Protein 3FNC (pdb70)

Foldseek 3Di:
DKDKAWDALVCLVLALVQQLQQCCPQCVPPDDPVLSVVVSCVCSPSVNVNVQSVPFTKMFMGDPRGTFWMWTKADDDPQEIEREDTGGRPVPPPPCVSVCNVVVSCVVCHGDKKYKDQPSRVVVVVVCVVVPWAFDDWDWDCRVNDTTTITMTMDGD/DDKDKAQDALVCLVLALVQQLQQCCPQCVVFDDSVLVVVVSCVCRDSVNVNVLSVPFLKMFMGDPRGTFWMWTKADDPDLAIERADTTGRPVCPPPCRSVCNVVVSCVVPRGDKKYKDFPPRVSVVVVCVVVPWDWDDWDWDQRVNTTTTITMTMDGD

Sequence (315 aa):
DFHIRKATNSSDAEAIQHVATTSWHHTYQDLLIIPSDVQDDFLKKRFYNVEETLHNRISATPFAVLEQADKVIGFANFIELEKGKSELAAFYLLPEVTQRGLGTELLEVGTLFHVPLPFVNVEKGNETAIHFYKAKGFVQVEEFTEDFYGYPLETIRFNNLNHADFHIRKATNSSDAEAIQHVATTSWHHTYQDLIPSDVQDDFLKRFYNVETLHNRISATPFAVLEQADKVIGFANFIELEKGKKSELAAFYLLPEVTQRRGLGTELLEVGTLFHVPLPFVNVEKGNETAIHFYKAKGFVQVEEFTEDFYGYPLETIRFNLNH

Solvent-accessible surface area: 16341 Å² total

B-factor: mean 18.53, std 8.19, range [4.39, 58.53]

Secondary structure (DSSP, 8-state):
-EEEEE--GGGHHHHHHHHHHHHHHHTTTTS-HHHHHHHHHHHSSHHHHHHHHHHS-EEEEEETTEEEEEEEEEEEETTEEEEEEEEE-GGG-SSSHHHHHHHH--TT------EEEETT-HHHHHHHHHTT-EEEEEEEEEETTEEEEEEEEE---/--EEEEE--GGGHHHHHHHHHHHHHHHTTTTS-HHHHHHHHHHHSSHHHHHHHHHHS-EEEEEETTEEEEEEEEEEETTTEEEEEEEEE-GGGTTSSHHHHHHHH--TT-PPP--EEEETT-HHHHHHHHHTT-EEEEEEEEEETTEEEEEEEEE---

Radius of gyration: 20.97 Å; Cα contacts (8 Å, |Δi|>4): 556; chains: 2; bounding box: 58×40×50 Å

Nearest PDB structures (foldseek):
  3fnc-assembly1_B  TM=9.913E-01  e=3.649E-33  Listeria innocua Clip11262
  1tiq-assembly1_A  TM=9.019E-01  e=1.099E-14  Bacillus subtilis
  2fiw-assembly1_A  TM=8.107E-01  e=5.721E-12  Rhodopseudomonas palustris CGA009
  6ao7-assembly1_A-2  TM=6.293E-01  e=3.782E-08  Elizabethkingia anophelis
  3pp9-assembly1_A-2  TM=7.044E-01  e=5.125E-07  Bacillus anthracis str. Ames

CATH classification: 3.40.630.30

Organism: Listeria innocua serovar 6a (strain ATCC BAA-680 / CLIP 11262) (NCBI:txid272626)

Structure (mmCIF, N/CA/C/O backbone):
data_3FNC
#
_entry.id   3FNC
#
_cell.length_a   39.974
_cell.length_b   61.030
_cell.length_c   75.132
_cell.angle_alpha   90.000
_cell.angle_beta   92.080
_cell.angle_gamma   90.000
#
_symmetry.space_group_name_H-M   'P 1 21 1'
#
loop_
_entity.id
_entity.type
_entity.pdbx_description
1 polymer 'Putative acetyltransferase'
2 non-polymer 'MALONATE ION'
3 non-polymer 1,2-ETHANEDIOL
4 water water
#
loop_
_atom_site.group_PDB
_atom_site.id
_atom_site.type_symbol
_atom_site.label_atom_id
_atom_site.label_alt_id
_atom_site.label_comp_id
_atom_site.label_asym_id
_atom_site.label_entity_id
_atom_site.label_seq_id
_atom_site.pdbx_PDB_ins_code
_atom_site.Cartn_x
_atom_site.Cartn_y
_atom_site.Cartn_z
_atom_site.occupancy
_atom_site.B_iso_or_equiv
_atom_site.auth_seq_id
_atom_site.auth_comp_id
_atom_site.auth_asym_id
_atom_site.auth_atom_id
_atom_site.pdbx_PDB_model_num
ATOM 9 N N . ASP A 1 5 ? -17.549 15.804 36.048 1.00 28.93 2 ASP A N 1
ATOM 10 C CA . ASP A 1 5 ? -17.786 16.953 36.932 1.00 27.31 2 ASP A CA 1
ATOM 11 C C . ASP A 1 5 ? -16.743 17.086 38.044 1.00 25.75 2 ASP A C 1
ATOM 12 O O . ASP A 1 5 ? -16.194 16.105 38.543 1.00 25.76 2 ASP A O 1
ATOM 17 N N . PHE A 1 6 ? -16.471 18.315 38.430 1.00 23.64 3 PHE A N 1
ATOM 18 C CA . PHE A 1 6 ? -15.500 18.530 39.481 1.00 21.73 3 PHE A CA 1
ATOM 19 C C . PHE A 1 6 ? -16.146 19.482 40.459 1.00 20.88 3 PHE A C 1
ATOM 20 O O . PHE A 1 6 ? -17.111 20.185 40.120 1.00 20.17 3 PHE A O 1
ATOM 28 N N . HIS A 1 7 ? -15.609 19.503 41.674 1.00 18.92 4 HIS A N 1
ATOM 29 C CA . HIS A 1 7 ? -16.097 20.388 42.696 1.00 18.67 4 HIS A CA 1
ATOM 30 C C . HIS A 1 7 ? -14.907 20.964 43.399 1.00 17.60 4 HIS A C 1
ATOM 31 O O . HIS A 1 7 ? -13.870 20.314 43.518 1.00 16.48 4 HIS A O 1
ATOM 38 N N . ILE A 1 8 ? -15.036 22.226 43.778 1.00 17.92 5 ILE A N 1
ATOM 39 C CA . ILE A 1 8 ? -14.057 22.877 44.628 1.00 17.26 5 ILE A CA 1
ATOM 40 C C . ILE A 1 8 ? -14.793 23.169 45.915 1.00 17.56 5 ILE A C 1
ATOM 41 O O . ILE A 1 8 ? -15.981 23.540 45.891 1.00 17.60 5 ILE A O 1
ATOM 46 N N . ARG A 1 9 ? -14.127 22.937 47.041 1.00 15.72 6 ARG A N 1
ATOM 47 C CA . ARG A 1 9 ? -14.767 23.157 48.314 1.00 14.91 6 ARG A CA 1
ATOM 48 C C . ARG A 1 9 ? -13.737 23.500 49.348 1.00 13.79 6 ARG A C 1
ATOM 49 O O . ARG A 1 9 ? -12.540 23.233 49.176 1.00 13.06 6 ARG A O 1
ATOM 57 N N . LYS A 1 10 ? -14.213 24.077 50.438 1.00 12.97 7 LYS A N 1
ATOM 58 C CA . LYS A 1 10 ? -13.361 24.297 51.581 1.00 13.12 7 LYS A CA 1
ATOM 59 C C . LYS A 1 10 ? -12.852 22.948 52.088 1.00 13.48 7 LYS A C 1
ATOM 60 O O . LYS A 1 10 ? -13.597 21.935 52.119 1.00 13.83 7 LYS A O 1
ATOM 66 N N . ALA A 1 11 ? -11.585 22.932 52.481 1.00 13.03 8 ALA A N 1
ATOM 67 C CA . ALA A 1 11 ? -10.995 21.741 53.064 1.00 13.57 8 ALA A CA 1
ATOM 68 C C . ALA A 1 11 ? -11.448 21.545 54.514 1.00 14.84 8 ALA A C 1
ATOM 69 O O . ALA A 1 11 ? -11.890 22.496 55.166 1.00 15.27 8 ALA A O 1
ATOM 71 N N . THR A 1 12 ? -11.359 20.310 54.998 1.00 15.62 9 THR A N 1
ATOM 72 C CA . THR A 1 12 ? -11.499 20.025 56.448 1.00 17.13 9 THR A CA 1
ATOM 73 C C . THR A 1 12 ? -10.276 19.269 56.917 1.00 17.07 9 THR A C 1
ATOM 74 O O . THR A 1 12 ? -9.486 18.808 56.096 1.00 16.21 9 THR A O 1
ATOM 78 N N . ASN A 1 13 ? -10.118 19.118 58.232 1.00 16.57 10 ASN A N 1
ATOM 79 C CA . ASN A 1 13 ? -8.982 18.334 58.740 1.00 17.45 10 ASN A CA 1
ATOM 80 C C . ASN A 1 13 ? -8.850 16.921 58.135 1.00 16.17 10 ASN A C 1
ATOM 81 O O . ASN A 1 13 ? -7.740 16.430 57.960 1.00 16.40 10 ASN A O 1
ATOM 86 N N A SER A 1 14 ? -9.988 16.299 57.834 0.50 15.82 11 SER A N 1
ATOM 87 N N B SER A 1 14 ? -9.971 16.268 57.824 0.50 15.72 11 SER A N 1
ATOM 88 C CA A SER A 1 14 ? -10.044 14.963 57.252 0.50 15.39 11 SER A CA 1
ATOM 89 C CA B SER A 1 14 ? -9.928 14.903 57.287 0.50 15.15 11 SER A CA 1
ATOM 90 C C A SER A 1 14 ? -9.300 14.848 55.919 0.50 14.67 11 SER A C 1
ATOM 91 C C B SER A 1 14 ? -9.440 14.820 55.830 0.50 14.60 11 SER A C 1
ATOM 92 O O A SER A 1 14 ? -8.828 13.769 55.556 0.50 14.42 11 SER A O 1
ATOM 93 O O B SER A 1 14 ? -9.301 13.727 55.280 0.50 14.62 11 SER A O 1
ATOM 98 N N . ASP A 1 15 ? -9.171 15.976 55.220 1.00 13.73 12 ASP A N 1
ATOM 99 C CA . ASP A 1 15 ? -8.500 16.017 53.922 1.00 13.08 12 ASP A CA 1
ATOM 100 C C . ASP A 1 15 ? -6.966 15.921 54.047 1.00 12.80 12 ASP A C 1
ATOM 101 O O . ASP A 1 15 ? -6.265 15.907 53.025 1.00 11.99 12 ASP A O 1
ATOM 106 N N . ALA A 1 16 ? -6.438 15.861 55.270 1.00 11.86 13 ALA A N 1
ATOM 107 C CA . ALA A 1 16 ? -4.966 15.911 55.442 1.00 12.78 13 ALA A CA 1
ATOM 108 C C . ALA A 1 16 ? -4.232 14.829 54.639 1.00 13.04 13 ALA A C 1
ATOM 109 O O . ALA A 1 16 ? -3.266 15.128 53.929 1.00 12.44 13 ALA A O 1
ATOM 111 N N . GLU A 1 17 ? -4.690 13.575 54.730 1.00 12.63 14 GLU A N 1
ATOM 112 C CA . GLU A 1 17 ? -4.023 12.500 53.972 1.00 13.83 14 GLU A CA 1
ATOM 113 C C . GLU A 1 17 ? -4.031 12.720 52.460 1.00 13.33 14 GLU A C 1
ATOM 114 O O . GLU A 1 17 ? -3.017 12.461 51.793 1.00 13.78 14 GLU A O 1
ATOM 120 N N . ALA A 1 18 ? -5.167 13.183 51.930 1.00 12.89 15 ALA A N 1
ATOM 121 C CA . ALA A 1 18 ? -5.290 13.433 50.501 1.00 12.98 15 ALA A CA 1
ATOM 122 C C . ALA A 1 18 ? -4.370 14.579 50.063 1.00 12.14 15 ALA A C 1
ATOM 123 O O . ALA A 1 18 ? -3.705 14.510 49.016 1.00 11.54 15 ALA A O 1
ATOM 125 N N . ILE A 1 19 ? -4.324 15.623 50.885 1.00 11.41 16 ILE A N 1
ATOM 126 C CA . ILE A 1 19 ? -3.448 16.761 50.606 1.00 11.38 16 ILE A CA 1
ATOM 127 C C . ILE A 1 19 ? -1.974 16.353 50.636 1.00 11.33 16 ILE A C 1
ATOM 128 O O . ILE A 1 19 ? -1.186 16.735 49.749 1.00 11.46 16 ILE A O 1
ATOM 133 N N . GLN A 1 20 ? -1.604 15.564 51.647 1.00 10.94 17 GLN A N 1
ATOM 134 C CA . GLN A 1 20 ? -0.254 14.999 51.714 1.00 12.11 17 GLN A CA 1
ATOM 135 C C . GLN A 1 20 ? 0.102 14.253 50.415 1.00 12.21 17 GLN A C 1
ATOM 136 O O . GLN A 1 20 ? 1.202 14.406 49.865 1.00 12.90 17 GLN A O 1
ATOM 142 N N . HIS A 1 21 ? -0.824 13.431 49.936 1.00 11.49 18 HIS A N 1
ATOM 143 C CA . HIS A 1 21 ? -0.582 12.647 48.734 1.00 11.26 18 HIS A CA 1
ATOM 144 C C . HIS A 1 21 ? -0.408 13.531 47.495 1.00 11.27 18 HIS A C 1
ATOM 145 O O . HIS A 1 21 ? 0.488 13.291 46.668 1.00 11.46 18 HIS A O 1
ATOM 152 N N . VAL A 1 22 ? -1.251 14.546 47.360 1.00 11.15 19 VAL A N 1
ATOM 153 C CA . VAL A 1 22 ? -1.156 15.452 46.202 1.00 11.50 19 VAL A CA 1
ATOM 154 C C . VAL A 1 22 ? 0.206 16.174 46.236 1.00 11.77 19 VAL A C 1
ATOM 155 O O . VAL A 1 22 ? 0.927 16.215 45.239 1.00 11.54 19 VAL A O 1
ATOM 159 N N . ALA A 1 23 ? 0.554 16.731 47.385 1.00 10.88 20 ALA A N 1
ATOM 160 C CA . ALA A 1 23 ? 1.834 17.433 47.519 1.00 11.24 20 ALA A CA 1
ATOM 161 C C . ALA A 1 23 ? 3.008 16.495 47.245 1.00 10.94 20 ALA A C 1
ATOM 162 O O . ALA A 1 23 ? 3.941 16.883 46.532 1.00 11.20 20 ALA A O 1
ATOM 164 N N . THR A 1 24 ? 2.944 15.265 47.762 1.00 10.56 21 THR A N 1
ATOM 165 C CA . THR A 1 24 ? 4.066 14.342 47.624 1.00 11.41 21 THR A CA 1
ATOM 166 C C . THR A 1 24 ? 4.254 13.952 46.140 1.00 11.69 21 THR A C 1
ATOM 167 O O . THR A 1 24 ? 5.368 13.960 45.608 1.00 11.10 21 THR A O 1
ATOM 171 N N . THR A 1 25 ? 3.152 13.602 45.493 1.00 10.96 22 THR A N 1
ATOM 172 C CA . THR A 1 25 ? 3.181 13.223 44.076 1.00 11.98 22 THR A CA 1
ATOM 173 C C . THR A 1 25 ? 3.690 14.387 43.229 1.00 11.86 22 THR A C 1
ATOM 174 O O . THR A 1 25 ? 4.570 14.198 42.367 1.00 11.36 22 THR A O 1
ATOM 178 N N . SER A 1 26 ? 3.145 15.574 43.481 1.00 11.57 23 SER A N 1
ATOM 179 C CA . SER A 1 26 ? 3.576 16.761 42.720 1.00 13.22 23 SER A CA 1
ATOM 180 C C . SER A 1 26 ? 5.064 17.071 42.945 1.00 13.54 23 SER A C 1
ATOM 181 O O . SER A 1 26 ? 5.805 17.243 41.978 1.00 13.51 23 SER A O 1
ATOM 184 N N . TRP A 1 27 ? 5.504 17.126 44.204 1.00 13.50 24 TRP A N 1
ATOM 185 C CA . TRP A 1 27 ? 6.932 17.343 44.493 1.00 13.65 24 TRP A CA 1
ATOM 186 C C . TRP A 1 27 ? 7.860 16.371 43.762 1.00 14.52 24 TRP A C 1
ATOM 187 O O . TRP A 1 27 ? 8.809 16.785 43.080 1.00 14.98 24 TRP A O 1
ATOM 198 N N . HIS A 1 28 ? 7.566 15.074 43.868 1.00 14.40 25 HIS A N 1
ATOM 199 C CA . HIS A 1 28 ? 8.450 14.065 43.294 1.00 14.98 25 HIS A CA 1
ATOM 200 C C . HIS A 1 28 ? 8.543 14.225 41.785 1.00 15.10 25 HIS A C 1
ATOM 201 O O . HIS A 1 28 ? 9.604 13.985 41.207 1.00 16.52 25 HIS A O 1
ATOM 208 N N . HIS A 1 29 ? 7.452 14.656 41.160 1.00 14.75 26 HIS A N 1
ATOM 209 C CA . HIS A 1 29 ? 7.428 14.856 39.716 1.00 15.23 26 HIS A CA 1
ATOM 210 C C . HIS A 1 29 ? 8.141 16.146 39.296 1.00 15.96 26 HIS A C 1
ATOM 211 O O . HIS A 1 29 ? 9.061 16.110 38.462 1.00 15.35 26 HIS A O 1
ATOM 218 N N . THR A 1 30 ? 7.726 17.270 39.870 1.00 16.97 27 THR A N 1
ATOM 219 C CA . THR A 1 30 ? 8.246 18.576 39.422 1.00 18.22 27 THR A CA 1
ATOM 220 C C . THR A 1 30 ? 9.699 18.844 39.823 1.00 18.46 27 THR A C 1
ATOM 221 O O . THR A 1 30 ? 10.446 19.455 39.051 1.00 18.60 27 THR A O 1
ATOM 225 N N . TYR A 1 31 ? 10.101 18.404 41.010 1.00 18.25 28 TYR A N 1
ATOM 226 C CA . TYR A 1 31 ? 11.458 18.703 41.531 1.00 18.93 28 TYR A CA 1
ATOM 227 C C . TYR A 1 31 ? 12.517 17.655 41.180 1.00 20.02 28 TYR A C 1
ATOM 228 O O . TYR A 1 31 ? 13.666 17.725 41.654 1.00 19.80 28 TYR A O 1
ATOM 237 N N . GLN A 1 32 ? 12.152 16.693 40.339 1.00 20.31 29 GLN A N 1
ATOM 238 C CA . GLN A 1 32 ? 13.022 15.545 40.065 1.00 21.59 29 GLN A CA 1
ATOM 239 C C . GLN A 1 32 ? 14.438 15.917 39.585 1.00 22.73 29 GLN A C 1
ATOM 240 O O . GLN A 1 32 ? 15.398 15.178 39.842 1.00 23.23 29 GLN A O 1
ATOM 246 N N . ASP A 1 33 ? 14.582 17.059 38.919 1.00 23.42 30 ASP A N 1
ATOM 247 C CA . ASP A 1 33 ? 15.914 17.461 38.441 1.00 24.38 30 ASP A CA 1
ATOM 248 C C . ASP A 1 33 ? 16.461 18.680 39.174 1.00 24.24 30 ASP A C 1
ATOM 249 O O . ASP A 1 33 ? 17.628 19.086 38.988 1.00 24.74 30 ASP A O 1
ATOM 254 N N A LEU A 1 34 ? 15.641 19.198 40.079 0.50 23.84 31 LEU A N 1
ATOM 255 N N B LEU A 1 34 ? 15.620 19.282 40.002 0.50 23.73 31 LEU A N 1
ATOM 256 C CA A LEU A 1 34 ? 15.893 20.457 40.744 0.50 23.88 31 LEU A CA 1
ATOM 257 C CA B LEU A 1 34 ? 15.978 20.524 40.653 0.50 23.67 31 LEU A CA 1
ATOM 258 C C A LEU A 1 34 ? 16.389 20.287 42.184 0.50 23.67 31 LEU A C 1
ATOM 259 C C B LEU A 1 34 ? 16.630 20.285 42.015 0.50 23.47 31 LEU A C 1
ATOM 260 O O A LEU A 1 34 ? 17.144 21.120 42.689 0.50 23.84 31 LEU A O 1
ATOM 261 O O B LEU A 1 34 ? 17.529 21.018 42.418 0.50 23.86 31 LEU A O 1
ATOM 270 N N A ILE A 1 35 ? 15.959 19.213 42.841 0.50 23.10 32 ILE A N 1
ATOM 271 N N B ILE A 1 35 ? 16.182 19.252 42.719 0.50 23.16 32 ILE A N 1
ATOM 272 C CA A ILE A 1 35 ? 16.252 18.998 44.255 0.50 22.47 32 ILE A CA 1
ATOM 273 C CA B ILE A 1 35 ? 16.572 19.060 44.109 0.50 22.50 32 ILE A CA 1
ATOM 274 C C A ILE A 1 35 ? 16.451 17.498 44.510 0.50 21.98 32 ILE A C 1
ATOM 275 C C B ILE A 1 35 ? 16.507 17.591 44.501 0.50 22.07 32 ILE A C 1
ATOM 276 O O A ILE A 1 35 ? 15.647 16.694 44.031 0.50 21.71 32 ILE A O 1
ATOM 277 O O B ILE A 1 35 ? 15.557 16.899 44.130 0.50 21.91 32 ILE A O 1
ATOM 286 N N . PRO A 1 36 ? 17.529 17.103 45.231 1.00 21.51 33 PRO A N 1
ATOM 287 C CA . PRO A 1 36 ? 17.650 15.677 45.570 1.00 21.05 33 PRO A CA 1
ATOM 288 C C . PRO A 1 36 ? 16.403 15.105 46.259 1.00 20.43 33 PRO A C 1
ATOM 289 O O . PRO A 1 36 ? 15.731 15.817 47.018 1.00 18.31 33 PRO A O 1
ATOM 293 N N . SER A 1 37 ? 16.098 13.843 45.971 1.00 19.85 34 SER A N 1
ATOM 294 C CA . SER A 1 37 ? 14.930 13.153 46.539 1.00 20.75 34 SER A CA 1
ATOM 295 C C . SER A 1 37 ? 14.898 13.185 48.053 1.00 19.78 34 SER A C 1
ATOM 296 O O . SER A 1 37 ? 13.848 13.315 48.649 1.00 19.11 34 SER A O 1
ATOM 299 N N . ASP A 1 38 ? 16.056 13.004 48.679 1.00 19.29 35 ASP A N 1
ATOM 300 C CA . ASP A 1 38 ? 16.096 12.952 50.130 1.00 19.53 35 ASP A CA 1
ATOM 301 C C . ASP A 1 38 ? 15.707 14.292 50.757 1.00 18.35 35 ASP A C 1
ATOM 302 O O . ASP A 1 38 ? 15.061 14.331 51.809 1.00 18.14 35 ASP A O 1
ATOM 307 N N . VAL A 1 39 ? 16.072 15.378 50.092 1.00 17.57 36 VAL A N 1
ATOM 308 C CA . VAL A 1 39 ? 15.668 16.723 50.522 1.00 16.89 36 VAL A CA 1
ATOM 309 C C . VAL A 1 39 ? 14.161 16.926 50.337 1.00 16.33 36 VAL A C 1
ATOM 310 O O . VAL A 1 39 ? 13.483 17.469 51.222 1.00 15.40 36 VAL A O 1
ATOM 314 N N . GLN A 1 40 ? 13.632 16.497 49.185 1.00 15.62 37 GLN A N 1
ATOM 315 C CA . GLN A 1 40 ? 12.190 16.608 48.955 1.00 15.57 37 GLN A CA 1
ATOM 316 C C . GLN A 1 40 ? 11.449 15.883 50.068 1.00 15.34 37 GLN A C 1
ATOM 317 O O . GLN A 1 40 ? 10.476 16.384 50.622 1.00 15.14 37 GLN A O 1
ATOM 323 N N . ASP A 1 41 ? 11.921 14.690 50.395 1.00 15.61 38 ASP A N 1
ATOM 324 C CA . ASP A 1 41 ? 11.211 13.854 51.339 1.00 16.73 38 ASP A CA 1
ATOM 325 C C . ASP A 1 41 ? 11.314 14.383 52.749 1.00 17.17 38 ASP A C 1
ATOM 326 O O . ASP A 1 41 ? 10.375 14.278 53.535 1.00 16.56 38 ASP A O 1
ATOM 331 N N . ASP A 1 42 ? 12.454 14.992 53.059 1.00 16.62 39 ASP A N 1
ATOM 332 C CA . ASP A 1 42 ? 12.596 15.643 54.338 1.00 17.70 39 ASP A CA 1
ATOM 333 C C . ASP A 1 42 ? 11.558 16.754 54.517 1.00 17.02 39 ASP A C 1
ATOM 334 O O . ASP A 1 42 ? 10.883 16.819 55.546 1.00 16.73 39 ASP A O 1
ATOM 339 N N . PHE A 1 43 ? 11.461 17.629 53.518 1.00 16.71 40 PHE A N 1
ATOM 340 C CA . PHE A 1 43 ? 10.495 18.721 53.528 1.00 17.25 40 PHE A CA 1
ATOM 341 C C . PHE A 1 43 ? 9.070 18.182 53.617 1.00 16.44 40 PHE A C 1
ATOM 342 O O . PHE A 1 43 ? 8.247 18.686 54.399 1.00 16.43 40 PHE A O 1
ATOM 350 N N . LEU A 1 44 ? 8.769 17.176 52.795 1.00 15.36 41 LEU A N 1
ATOM 351 C CA . LEU A 1 44 ? 7.399 16.636 52.802 1.00 14.60 41 LEU A CA 1
ATOM 352 C C . LEU A 1 44 ? 7.022 16.035 54.165 1.00 14.43 41 LEU A C 1
ATOM 353 O O . LEU A 1 44 ? 5.898 16.189 54.639 1.00 14.51 41 LEU A O 1
ATOM 358 N N A LYS A 1 45 ? 7.976 15.365 54.791 0.50 14.43 42 LYS A N 1
ATOM 359 N N B LYS A 1 45 ? 7.961 15.341 54.794 0.50 14.12 42 LYS A N 1
ATOM 360 C CA A LYS A 1 45 ? 7.748 14.762 56.100 0.50 15.05 42 LYS A CA 1
ATOM 361 C CA B LYS A 1 45 ? 7.700 14.788 56.122 0.50 14.39 42 LYS A CA 1
ATOM 362 C C A LYS A 1 45 ? 7.616 15.827 57.195 0.50 15.26 42 LYS A C 1
ATOM 363 C C B LYS A 1 45 ? 7.474 15.923 57.112 0.50 14.91 42 LYS A C 1
ATOM 364 O O A LYS A 1 45 ? 6.883 15.631 58.171 0.50 14.78 42 LYS A O 1
ATOM 365 O O B LYS A 1 45 ? 6.559 15.871 57.936 0.50 14.53 42 LYS A O 1
ATOM 376 N N . ARG A 1 46 ? 8.313 16.952 57.009 1.00 15.33 43 ARG A N 1
ATOM 377 C CA . ARG A 1 46 ? 8.309 18.056 57.953 1.00 16.58 43 ARG A CA 1
ATOM 378 C C . ARG A 1 46 ? 7.022 18.879 57.841 1.00 16.87 43 ARG A C 1
ATOM 379 O O . ARG A 1 46 ? 6.425 19.236 58.861 1.00 18.28 43 ARG A O 1
ATOM 387 N N . PHE A 1 47 ? 6.601 19.184 56.614 1.00 16.21 44 PHE A N 1
ATOM 388 C CA . PHE A 1 47 ? 5.520 20.147 56.427 1.00 16.41 44 PHE A CA 1
ATOM 389 C C . PHE A 1 47 ? 4.172 19.538 56.002 1.00 15.97 44 PHE A C 1
ATOM 390 O O . PHE A 1 47 ? 3.122 20.155 56.196 1.00 15.17 44 PHE A O 1
ATOM 398 N N . TYR A 1 48 ? 4.220 18.332 55.431 1.00 14.51 45 TYR A N 1
ATOM 399 C CA . TYR A 1 48 ? 3.023 17.667 54.905 1.00 13.44 45 TYR A CA 1
ATOM 400 C C . TYR A 1 48 ? 2.675 16.360 55.629 1.00 13.96 45 TYR A C 1
ATOM 401 O O . TYR A 1 48 ? 1.839 15.590 55.151 1.00 13.32 45 TYR A O 1
ATOM 410 N N . ASN A 1 49 ? 3.281 16.132 56.794 1.00 13.20 46 ASN A N 1
ATOM 411 C CA . ASN A 1 49 ? 2.784 15.076 57.666 1.00 13.75 46 ASN A CA 1
ATOM 412 C C . ASN A 1 49 ? 1.373 15.473 58.163 1.00 13.76 46 ASN A C 1
ATOM 413 O O . ASN A 1 49 ? 0.986 16.666 58.172 1.00 13.17 46 ASN A O 1
ATOM 418 N N . VAL A 1 50 ? 0.593 14.459 58.516 1.00 14.01 47 VAL A N 1
ATOM 419 C CA . VAL A 1 50 ? -0.811 14.661 58.842 1.00 14.36 47 VAL A CA 1
ATOM 420 C C . VAL A 1 50 ? -1.035 15.612 60.036 1.00 14.44 47 VAL A C 1
ATOM 421 O O . VAL A 1 50 ? -1.943 16.472 59.990 1.00 13.62 47 VAL A O 1
ATOM 425 N N A GLU A 1 51 ? -0.222 15.458 61.083 0.50 14.17 48 GLU A N 1
ATOM 426 N N B GLU A 1 51 ? -0.215 15.471 61.073 0.50 14.47 48 GLU A N 1
ATOM 427 C CA A GLU A 1 51 ? -0.310 16.303 62.285 0.50 15.03 48 GLU A CA 1
ATOM 428 C CA B GLU A 1 51 ? -0.348 16.302 62.267 0.50 15.61 48 GLU A CA 1
ATOM 429 C C A GLU A 1 51 ? -0.122 17.786 61.953 0.50 14.86 48 GLU A C 1
ATOM 430 C C B GLU A 1 51 ? -0.127 17.788 61.950 0.50 15.19 48 GLU A C 1
ATOM 431 O O A GLU A 1 51 ? -0.932 18.637 62.348 0.50 14.63 48 GLU A O 1
ATOM 432 O O B GLU A 1 51 ? -0.926 18.647 62.353 0.50 14.93 48 GLU A O 1
ATOM 443 N N . THR A 1 52 ? 0.948 18.081 61.224 1.00 14.43 49 THR A N 1
ATOM 444 C CA . THR A 1 52 ? 1.250 19.454 60.799 1.00 14.39 49 THR A CA 1
ATOM 445 C C . THR A 1 52 ? 0.151 19.961 59.865 1.00 13.43 49 THR A C 1
ATOM 446 O O . THR A 1 52 ? -0.281 21.125 59.961 1.00 12.75 49 THR A O 1
ATOM 450 N N . LEU A 1 53 ? -0.360 19.087 58.988 1.00 12.06 50 LEU A N 1
ATOM 451 C CA . LEU A 1 53 ? -1.434 19.511 58.124 1.00 12.30 50 LEU A CA 1
ATOM 452 C C . LEU A 1 53 ? -2.702 19.873 58.887 1.00 12.15 50 LEU A C 1
ATOM 453 O O . LEU A 1 53 ? -3.374 20.845 58.524 1.00 11.71 50 LEU A O 1
ATOM 458 N N . HIS A 1 54 ? -3.037 19.117 59.935 1.00 12.17 51 HIS A N 1
ATOM 459 C CA . HIS A 1 54 ? -4.172 19.505 60.761 1.00 13.21 51 HIS A CA 1
ATOM 460 C C . HIS A 1 54 ? -3.999 20.927 61.308 1.00 13.12 51 HIS A C 1
ATOM 461 O O . HIS A 1 54 ? -4.933 21.731 61.284 1.00 13.16 51 HIS A O 1
ATOM 468 N N . ASN A 1 55 ? -2.796 21.236 61.782 1.00 13.00 52 ASN A N 1
ATOM 469 C CA . ASN A 1 55 ? -2.529 22.584 62.291 1.00 13.60 52 ASN A CA 1
ATOM 470 C C . ASN A 1 55 ? -2.655 23.653 61.185 1.00 13.46 52 ASN A C 1
ATOM 471 O O . ASN A 1 55 ? -3.274 24.722 61.385 1.00 13.88 52 ASN A O 1
ATOM 476 N N . ARG A 1 56 ? -2.086 23.356 60.020 1.00 12.35 53 ARG A N 1
ATOM 477 C CA . ARG A 1 56 ? -2.133 24.301 58.907 1.00 12.42 53 ARG A CA 1
ATOM 478 C C . ARG A 1 56 ? -3.575 24.553 58.425 1.00 12.16 53 ARG A C 1
ATOM 479 O O . ARG A 1 56 ? -3.973 25.685 58.209 1.00 11.98 53 ARG A O 1
ATOM 487 N N . ILE A 1 57 ? -4.345 23.484 58.251 1.00 11.49 54 ILE A N 1
ATOM 488 C CA . ILE A 1 57 ? -5.716 23.584 57.735 1.00 11.48 54 ILE A CA 1
ATOM 489 C C . ILE A 1 57 ? -6.591 24.337 58.732 1.00 12.29 54 ILE A C 1
ATOM 490 O O . ILE A 1 57 ? -7.491 25.082 58.343 1.00 12.74 54 ILE A O 1
ATOM 495 N N . SER A 1 58 ? -6.346 24.119 60.020 1.00 11.73 55 SER A N 1
ATOM 496 C CA . SER A 1 58 ? -7.053 24.851 61.081 1.00 12.91 55 SER A CA 1
ATOM 497 C C . SER A 1 58 ? -6.706 26.329 61.166 1.00 12.37 55 SER A C 1
ATOM 498 O O . SER A 1 58 ? -7.576 27.150 61.534 1.00 13.15 55 SER A O 1
ATOM 501 N N . ALA A 1 59 ? -5.467 26.671 60.784 1.00 12.21 56 ALA A N 1
ATOM 502 C CA . ALA A 1 59 ? -4.919 28.034 60.958 1.00 12.24 56 ALA A CA 1
ATOM 503 C C . ALA A 1 59 ? -5.265 28.974 59.810 1.00 11.36 56 ALA A C 1
ATOM 504 O O . ALA A 1 59 ? -5.409 30.161 60.028 1.00 11.48 56 ALA A O 1
ATOM 506 N N . THR A 1 60 ? -5.359 28.442 58.588 1.00 11.87 57 THR A N 1
ATOM 507 C CA . THR A 1 60 ? -5.508 29.272 57.376 1.00 12.27 57 THR A CA 1
ATOM 508 C C . THR A 1 60 ? -6.357 28.525 56.335 1.00 12.22 57 THR A C 1
ATOM 509 O O . THR A 1 60 ? -6.481 27.284 56.397 1.00 11.67 57 THR A O 1
ATOM 513 N N . PRO A 1 61 ? -6.946 29.279 55.382 1.00 12.84 58 PRO A N 1
ATOM 514 C CA . PRO A 1 61 ? -7.869 28.712 54.381 1.00 13.16 58 PRO A CA 1
ATOM 515 C C . PRO A 1 61 ? -7.191 27.746 53.397 1.00 11.25 58 PRO A C 1
ATOM 516 O O . PRO A 1 61 ? -6.205 28.112 52.745 1.00 11.17 58 PRO A O 1
ATOM 520 N N . PHE A 1 62 ? -7.727 26.524 53.306 1.00 10.87 59 PHE A N 1
ATOM 521 C CA . PHE A 1 62 ? -7.370 25.600 52.229 1.00 10.44 59 PHE A CA 1
ATOM 522 C C . PHE A 1 62 ? -8.627 25.305 51.454 1.00 10.27 59 PHE A C 1
ATOM 523 O O . PHE A 1 62 ? -9.699 25.126 52.047 1.00 10.01 59 PHE A O 1
ATOM 531 N N . ALA A 1 63 ? -8.494 25.267 50.127 1.00 10.04 60 ALA A N 1
ATOM 532 C CA . ALA A 1 63 ? -9.532 24.725 49.259 1.00 11.85 60 ALA A CA 1
ATOM 533 C C . ALA A 1 63 ? -9.012 23.451 48.602 1.00 10.91 60 ALA A C 1
ATOM 534 O O . ALA A 1 63 ? -7.814 23.316 48.342 1.00 10.57 60 ALA A O 1
ATOM 536 N N . VAL A 1 64 ? -9.905 22.501 48.363 1.00 11.40 61 VAL A N 1
ATOM 537 C CA . VAL A 1 64 ? -9.556 21.306 47.595 1.00 11.60 61 VAL A CA 1
ATOM 538 C C . VAL A 1 64 ? -10.378 21.221 46.296 1.00 12.41 61 VAL A C 1
ATOM 539 O O . VAL A 1 64 ? -11.508 21.707 46.206 1.00 11.91 61 VAL A O 1
ATOM 543 N N . LEU A 1 65 ? -9.751 20.625 45.295 1.00 11.79 62 LEU A N 1
ATOM 544 C CA . LEU A 1 65 ? -10.394 20.267 44.046 1.00 12.69 62 LEU A CA 1
ATOM 545 C C . LEU A 1 65 ? -10.626 18.770 44.129 1.00 12.37 62 LEU A C 1
ATOM 546 O O . LEU A 1 65 ? -9.710 18.007 44.438 1.00 11.80 62 LEU A O 1
ATOM 551 N N . GLU A 1 66 ? -11.866 18.358 43.880 1.00 14.18 63 GLU A N 1
ATOM 552 C CA . GLU A 1 66 ? -12.203 16.961 43.946 1.00 15.45 63 GLU A CA 1
ATOM 553 C C . GLU A 1 66 ? -12.923 16.584 42.651 1.00 16.13 63 GLU A C 1
ATOM 554 O O . GLU A 1 66 ? -13.635 17.388 42.028 1.00 15.41 63 GLU A O 1
ATOM 560 N N . GLN A 1 67 ? -12.695 15.366 42.233 1.00 17.11 64 GLN A N 1
ATOM 561 C CA . GLN A 1 67 ? -13.288 14.875 40.991 1.00 18.84 64 GLN A CA 1
ATOM 562 C C . GLN A 1 67 ? -13.265 13.383 41.125 1.00 19.80 64 GLN A C 1
ATOM 563 O O . GLN A 1 67 ? -12.260 12.816 41.553 1.00 18.70 64 GLN A O 1
ATOM 569 N N . ALA A 1 68 ? -14.363 12.729 40.750 1.00 21.26 65 ALA A N 1
ATOM 570 C CA . ALA A 1 68 ? -14.445 11.277 40.924 1.00 22.92 65 ALA A CA 1
ATOM 571 C C . ALA A 1 68 ? -14.212 10.902 42.406 1.00 23.98 65 ALA A C 1
ATOM 572 O O . ALA A 1 68 ? -13.561 9.884 42.699 1.00 24.47 65 ALA A O 1
ATOM 574 N N . ASP A 1 69 ? -14.718 11.741 43.323 1.00 24.45 66 ASP A N 1
ATOM 575 C CA . ASP A 1 69 ? -14.659 11.491 44.773 1.00 25.10 66 ASP A CA 1
ATOM 576 C C . ASP A 1 69 ? -13.219 11.370 45.312 1.00 24.17 66 ASP A C 1
ATOM 577 O O . ASP A 1 69 ? -12.940 10.616 46.248 1.00 25.65 66 ASP A O 1
ATOM 582 N N . LYS A 1 70 ? -12.301 12.111 44.727 1.00 21.24 67 LYS A N 1
ATOM 583 C CA . LYS A 1 70 ? -10.905 12.027 45.143 1.00 18.39 67 LYS A CA 1
ATOM 584 C C . LYS A 1 70 ? -10.425 13.451 45.125 1.00 15.77 67 LYS A C 1
ATOM 585 O O . LYS A 1 70 ? -10.754 14.181 44.206 1.00 15.70 67 LYS A O 1
ATOM 591 N N . VAL A 1 71 ? -9.670 13.846 46.140 1.00 14.36 68 VAL A N 1
ATOM 592 C CA . VAL A 1 71 ? -9.030 15.163 46.120 1.00 12.85 68 VAL A CA 1
ATOM 593 C C . VAL A 1 71 ? -7.828 15.070 45.163 1.00 12.40 68 VAL A C 1
ATOM 594 O O . VAL A 1 71 ? -6.925 14.238 45.349 1.00 12.59 68 VAL A O 1
ATOM 598 N N . ILE A 1 72 ? -7.810 15.936 44.158 1.00 12.20 69 ILE A N 1
ATOM 599 C CA . ILE A 1 72 ? -6.798 15.875 43.085 1.00 12.81 69 ILE A CA 1
ATOM 600 C C . ILE A 1 72 ? -5.955 17.162 43.028 1.00 12.42 69 ILE A C 1
ATOM 601 O O . ILE A 1 72 ? -5.052 17.308 42.197 1.00 11.82 69 ILE A O 1
ATOM 606 N N . GLY A 1 73 ? -6.255 18.096 43.922 1.00 11.21 70 GLY A N 1
ATOM 607 C CA . GLY A 1 73 ? -5.537 19.370 43.932 1.00 10.80 70 GLY A CA 1
ATOM 608 C C . GLY A 1 73 ? -5.914 20.148 45.176 1.00 10.59 70 GLY A C 1
ATOM 609 O O . GLY A 1 73 ? -6.977 19.901 45.774 1.00 10.44 70 GLY A O 1
ATOM 610 N N . PHE A 1 74 ? -5.064 21.096 45.565 1.00 10.08 71 PHE A N 1
ATOM 611 C CA . PHE A 1 74 ? -5.400 21.942 46.733 1.00 10.20 71 PHE A CA 1
ATOM 612 C C . PHE A 1 74 ? -4.694 23.287 46.642 1.00 11.08 71 PHE A C 1
ATOM 613 O O . PHE A 1 74 ? -3.686 23.412 45.954 1.00 9.91 71 PHE A O 1
ATOM 621 N N . ALA A 1 75 ? -5.220 24.267 47.373 1.00 10.15 72 ALA A N 1
ATOM 622 C CA . ALA A 1 75 ? -4.641 25.605 47.420 1.00 10.93 72 ALA A CA 1
ATOM 623 C C . ALA A 1 75 ? -4.770 26.108 48.848 1.00 10.57 72 ALA A C 1
ATOM 624 O O . ALA A 1 75 ? -5.793 25.903 49.490 1.00 11.64 72 ALA A O 1
ATOM 626 N N . ASN A 1 76 ? -3.743 26.818 49.316 1.00 10.49 73 ASN A N 1
ATOM 627 C CA . ASN A 1 76 ? -3.739 27.413 50.639 1.00 10.03 73 ASN A CA 1
ATOM 628 C C . ASN A 1 76 ? -3.540 28.912 50.449 1.00 10.33 73 ASN A C 1
ATOM 629 O O . ASN A 1 76 ? -2.522 29.338 49.884 1.00 11.09 73 ASN A O 1
ATOM 634 N N . PHE A 1 77 ? -4.519 29.690 50.879 1.00 10.84 74 PHE A N 1
ATOM 635 C CA . PHE A 1 77 ? -4.454 31.152 50.811 1.00 11.17 74 PHE A CA 1
ATOM 636 C C . PHE A 1 77 ? -4.184 31.699 52.200 1.00 12.73 74 PHE A C 1
ATOM 637 O O . PHE A 1 77 ? -4.826 31.263 53.197 1.00 14.24 74 PHE A O 1
ATOM 645 N N . ILE A 1 78 ? -3.248 32.641 52.290 1.00 11.29 75 ILE A N 1
ATOM 646 C CA . ILE A 1 78 ? -2.933 33.235 53.573 1.00 11.85 75 ILE A CA 1
ATOM 647 C C . ILE A 1 78 ? -2.982 34.753 53.470 1.00 13.38 75 ILE A C 1
ATOM 648 O O . ILE A 1 78 ? -2.360 35.337 52.604 1.00 15.41 75 ILE A O 1
ATOM 653 N N . GLU A 1 79 ? -3.726 35.383 54.360 1.00 13.98 76 GLU A N 1
ATOM 654 C CA . GLU A 1 79 ? -3.723 36.850 54.448 1.00 14.74 76 GLU A CA 1
ATOM 655 C C . GLU A 1 79 ? -2.405 37.330 55.075 1.00 15.36 76 GLU A C 1
ATOM 656 O O . GLU A 1 79 ? -1.993 36.816 56.133 1.00 15.07 76 GLU A O 1
ATOM 662 N N . LEU A 1 80 ? -1.758 38.331 54.440 1.00 15.25 77 LEU A N 1
ATOM 663 C CA . LEU A 1 80 ? -0.409 38.809 54.812 1.00 15.51 77 LEU A CA 1
ATOM 664 C C . LEU A 1 80 ? -0.440 40.056 55.693 1.00 16.31 77 LEU A C 1
ATOM 665 O O . LEU A 1 80 ? 0.344 40.203 56.645 1.00 17.88 77 LEU A O 1
ATOM 670 N N . GLU A 1 81 ? -1.322 40.976 55.329 1.00 14.66 78 GLU A N 1
ATOM 671 C CA . GLU A 1 81 ? -1.429 42.267 55.977 1.00 15.65 78 GLU A CA 1
ATOM 672 C C . GLU A 1 81 ? -2.672 42.900 55.337 1.00 15.52 78 GLU A C 1
ATOM 673 O O . GLU A 1 81 ? -3.276 42.312 54.431 1.00 16.28 78 GLU A O 1
ATOM 679 N N . LYS A 1 82 ? -3.077 44.055 55.821 1.00 15.16 79 LYS A N 1
ATOM 680 C CA . LYS A 1 82 ? -4.264 44.705 55.291 1.00 16.49 79 LYS A CA 1
ATOM 681 C C . LYS A 1 82 ? -4.220 44.678 53.758 1.00 16.23 79 LYS A C 1
ATOM 682 O O . LYS A 1 82 ? -3.233 45.114 53.127 1.00 15.55 79 LYS A O 1
ATOM 688 N N . GLY A 1 83 ? -5.264 44.097 53.178 1.00 16.23 80 GLY A N 1
ATOM 689 C CA . GLY A 1 83 ? -5.469 44.109 51.727 1.00 16.11 80 GLY A CA 1
ATOM 690 C C . GLY A 1 83 ? -4.503 43.318 50.848 1.00 16.04 80 GLY A C 1
ATOM 691 O O . GLY A 1 83 ? -4.481 43.545 49.646 1.00 17.61 80 GLY A O 1
ATOM 692 N N . LYS A 1 84 ? -3.706 42.407 51.421 1.00 14.32 81 LYS A N 1
ATOM 693 C CA . LYS A 1 84 ? -2.761 41.592 50.627 1.00 13.86 81 LYS A CA 1
ATOM 694 C C . LYS A 1 84 ? -2.727 40.149 51.101 1.00 13.33 81 LYS A C 1
ATOM 695 O O . LYS A 1 84 ? -2.927 39.891 52.294 1.00 12.12 81 LYS A O 1
ATOM 701 N N . SER A 1 85 ? -2.465 39.229 50.180 1.00 12.88 82 SER A N 1
ATOM 702 C CA . SER A 1 85 ? -2.524 37.811 50.519 1.00 12.63 82 SER A CA 1
ATOM 703 C C . SER A 1 85 ? -1.416 37.044 49.814 1.00 12.91 82 SER A C 1
ATOM 704 O O . SER A 1 85 ? -0.740 37.562 48.929 1.00 11.75 82 SER A O 1
ATOM 707 N N . GLU A 1 86 ? -1.228 35.800 50.233 1.00 11.97 83 GLU A N 1
ATOM 708 C CA . GLU A 1 86 ? -0.239 34.951 49.614 1.00 12.23 83 GLU A CA 1
ATOM 709 C C . GLU A 1 86 ? -0.903 33.640 49.203 1.00 11.89 83 GLU A C 1
ATOM 710 O O . GLU A 1 86 ? -1.667 33.049 49.991 1.00 11.37 83 GLU A O 1
ATOM 716 N N . LEU A 1 87 ? -0.625 33.201 47.970 1.00 11.45 84 LEU A N 1
ATOM 717 C CA . LEU A 1 87 ? -0.935 31.813 47.563 1.00 11.04 84 LEU A CA 1
ATOM 718 C C . LEU A 1 87 ? 0.228 30.976 48.104 1.00 11.30 84 LEU A C 1
ATOM 719 O O . LEU A 1 87 ? 1.288 30.837 47.472 1.00 12.54 84 LEU A O 1
ATOM 724 N N . ALA A 1 88 ? 0.042 30.478 49.332 1.00 11.07 85 ALA A N 1
ATOM 725 C CA . ALA A 1 88 ? 1.092 29.801 50.070 1.00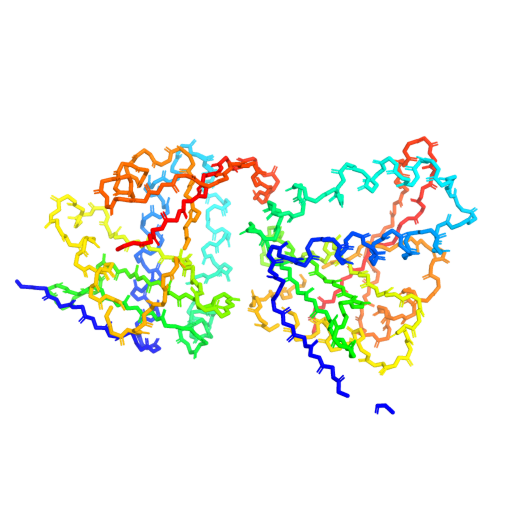 12.14 85 ALA A CA 1
ATOM 726 C C . ALA A 1 88 ? 1.397 28.415 49.506 1.00 11.87 85 ALA A C 1
ATOM 727 O O . ALA A 1 88 ? 2.542 27.951 49.573 1.00 12.75 85 ALA A O 1
ATOM 729 N N . ALA A 1 89 ? 0.389 27.741 48.964 1.00 11.14 86 ALA A N 1
ATOM 730 C CA . ALA A 1 89 ? 0.575 26.418 48.359 1.00 10.76 86 ALA A CA 1
ATOM 731 C C . ALA A 1 89 ? -0.480 26.265 47.265 1.00 11.05 86 ALA A C 1
ATOM 732 O O . ALA A 1 89 ? -1.617 26.708 47.414 1.00 10.99 86 ALA A O 1
ATOM 734 N N . PHE A 1 90 ? -0.075 25.662 46.159 1.00 10.68 87 PHE A N 1
ATOM 735 C CA . PHE A 1 90 ? -0.980 25.408 45.061 1.00 10.64 87 PHE A CA 1
ATOM 736 C C . PHE A 1 90 ? -0.437 24.204 44.300 1.00 10.88 87 PHE A C 1
ATOM 737 O O . PHE A 1 90 ? 0.645 24.285 43.708 1.00 11.82 87 PHE A O 1
ATOM 745 N N . TYR A 1 91 ? -1.167 23.086 44.329 1.00 10.53 88 TYR A N 1
ATOM 746 C CA . TYR A 1 91 ? -0.720 21.864 43.657 1.00 11.53 88 TYR A CA 1
ATOM 747 C C . TYR A 1 91 ? -1.868 21.138 42.984 1.00 11.14 88 TYR A C 1
ATOM 748 O O . TYR A 1 91 ? -2.971 21.071 43.526 1.00 12.16 88 TYR A O 1
ATOM 757 N N . LEU A 1 92 ? -1.594 20.598 41.798 1.00 11.27 89 LEU A N 1
ATOM 758 C CA . LEU A 1 92 ? -2.481 19.652 41.128 1.00 11.39 89 LEU A CA 1
ATOM 759 C C . LEU A 1 92 ? -1.722 18.347 40.944 1.00 10.49 89 LEU A C 1
ATOM 760 O O . LEU A 1 92 ? -0.489 18.353 40.751 1.00 10.71 89 LEU A O 1
ATOM 765 N N . LEU A 1 93 ? -2.432 17.223 40.960 1.00 11.29 90 LEU A N 1
ATOM 766 C CA . LEU A 1 93 ? -1.787 15.985 40.508 1.00 10.33 90 LEU A CA 1
ATOM 767 C C . LEU A 1 93 ? -1.394 16.199 39.053 1.00 10.44 90 LEU A C 1
ATOM 768 O O . LEU A 1 93 ? -2.137 16.821 38.301 1.00 10.46 90 LEU A O 1
ATOM 773 N N . PRO A 1 94 ? -0.2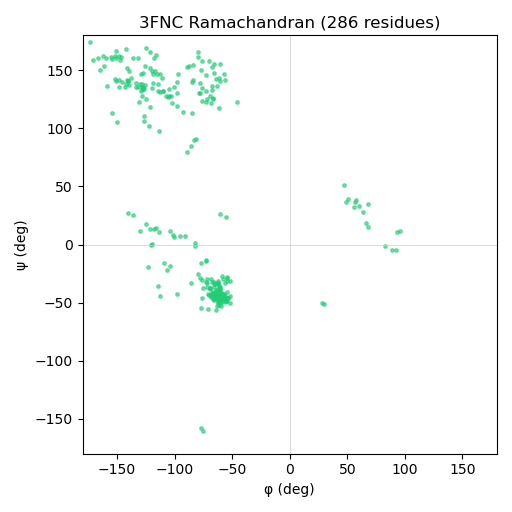40 15.652 38.637 1.00 10.88 91 PRO A N 1
ATOM 774 C CA . PRO A 1 94 ? 0.192 15.800 37.229 1.00 10.50 91 PRO A CA 1
ATOM 775 C C . PRO A 1 94 ? -0.882 15.321 36.233 1.00 10.25 91 PRO A C 1
ATOM 776 O O . PRO A 1 94 ? -0.978 15.822 35.100 1.00 10.63 91 PRO A O 1
ATOM 780 N N . GLU A 1 95 ? -1.707 14.373 36.677 1.00 10.19 92 GLU A N 1
ATOM 781 C CA . GLU A 1 95 ? -2.722 13.742 35.826 1.00 10.75 92 GLU A CA 1
ATOM 782 C C . GLU A 1 95 ? -3.910 14.659 35.520 1.00 11.73 92 GLU A C 1
ATOM 783 O O . GLU A 1 95 ? -4.697 14.374 34.622 1.00 12.23 92 GLU A O 1
ATOM 789 N N . VAL A 1 96 ? -4.040 15.759 36.262 1.00 12.25 93 VAL A N 1
ATOM 790 C CA . VAL A 1 96 ? -5.240 16.590 36.108 1.00 13.11 93 VAL A CA 1
ATOM 791 C C . VAL A 1 96 ? -4.910 17.997 35.618 1.00 14.37 93 VAL A C 1
ATOM 792 O O . VAL A 1 96 ? -5.763 18.882 35.631 1.00 15.61 93 VAL A O 1
ATOM 796 N N . THR A 1 97 ? -3.676 18.176 35.150 1.00 15.09 94 THR A N 1
ATOM 797 C CA . THR A 1 97 ? -3.214 19.442 34.602 1.00 15.68 94 THR A CA 1
ATOM 798 C C . THR A 1 97 ? -3.703 19.634 33.155 1.00 16.85 94 THR A C 1
ATOM 799 O O . THR A 1 97 ? -4.184 18.689 32.498 1.00 15.91 94 THR A O 1
ATOM 803 N N . GLN A 1 98 ? -3.600 20.872 32.663 1.00 18.27 95 GLN A N 1
ATOM 804 C CA . GLN A 1 98 ? -3.918 21.217 31.257 1.00 19.41 95 GLN A CA 1
ATOM 805 C C . GLN A 1 98 ? -5.387 20.994 30.880 1.00 19.18 95 GLN A C 1
ATOM 806 O O . GLN A 1 98 ? -5.711 20.734 29.718 1.00 18.66 95 GLN A O 1
ATOM 812 N N . ARG A 1 99 ? -6.270 21.101 31.867 1.00 18.70 96 ARG A N 1
ATOM 813 C CA . ARG A 1 99 ? -7.691 20.866 31.669 1.00 19.37 96 ARG A CA 1
ATOM 814 C C . ARG A 1 99 ? -8.584 21.979 32.214 1.00 17.72 96 ARG A C 1
ATOM 815 O O . ARG A 1 99 ? -9.793 21.806 32.310 1.00 17.87 96 ARG A O 1
ATOM 823 N N . GLY A 1 100 ? -7.992 23.113 32.570 1.00 16.66 97 GLY A N 1
ATOM 824 C CA . GLY A 1 100 ? -8.762 24.254 33.057 1.00 15.45 97 GLY A CA 1
ATOM 825 C C . GLY A 1 100 ? -9.097 24.152 34.545 1.00 15.38 97 GLY A C 1
ATOM 826 O O . GLY A 1 100 ? -9.710 25.065 35.117 1.00 14.51 97 GLY A O 1
ATOM 827 N N . LEU A 1 101 ? -8.678 23.055 35.183 1.00 14.42 98 LEU A N 1
ATOM 828 C CA . LEU A 1 101 ? -9.025 22.835 36.595 1.00 14.08 98 LEU A CA 1
ATOM 829 C C . LEU A 1 101 ? -8.221 23.681 37.568 1.00 14.16 98 LEU A C 1
ATOM 830 O O . LEU A 1 101 ? -8.715 23.993 38.647 1.00 14.92 98 LEU A O 1
ATOM 835 N N . GLY A 1 102 ? -6.980 24.018 37.224 1.00 14.39 99 GLY A N 1
ATOM 836 C CA . GLY A 1 102 ? -6.148 24.850 38.106 1.00 13.73 99 GLY A CA 1
ATOM 837 C C . GLY A 1 102 ? -6.770 26.236 38.152 1.00 13.60 99 GLY A C 1
ATOM 838 O O . GLY A 1 102 ? -6.865 26.857 39.211 1.00 13.02 99 GLY A O 1
ATOM 839 N N . THR A 1 103 ? -7.202 26.710 36.986 1.00 12.52 100 THR A N 1
ATOM 840 C CA . THR A 1 103 ? -7.890 27.991 36.902 1.00 14.14 100 THR A CA 1
ATOM 841 C C . THR A 1 103 ? -9.131 28.035 37.809 1.00 13.54 100 THR A C 1
ATOM 842 O O . THR A 1 103 ? -9.361 29.025 38.517 1.00 13.25 100 THR A O 1
ATOM 846 N N . GLU A 1 104 ? -9.926 26.963 37.782 1.00 12.81 101 GLU A N 1
ATOM 847 C CA . GLU A 1 104 ? -11.120 26.884 38.634 1.00 13.29 101 GLU A CA 1
ATOM 848 C C . GLU A 1 104 ? -10.753 26.859 40.107 1.00 13.15 101 GLU A C 1
ATOM 849 O O . GLU A 1 104 ? -11.358 27.568 40.910 1.00 12.99 101 GLU A O 1
ATOM 855 N N . LEU A 1 105 ? -9.747 26.067 40.463 1.00 12.61 102 LEU A N 1
ATOM 856 C CA . LEU A 1 105 ? -9.322 25.991 41.873 1.00 12.62 102 LEU A CA 1
ATOM 857 C C . LEU A 1 105 ? -8.898 27.360 42.400 1.00 13.53 102 LEU A C 1
ATOM 858 O O . LEU A 1 105 ? -9.293 27.752 43.507 1.00 13.09 102 LEU A O 1
ATOM 863 N N . LEU A 1 106 ? -8.111 28.077 41.608 1.00 13.88 103 LEU A N 1
ATOM 864 C CA . LEU A 1 106 ? -7.611 29.396 41.974 1.00 15.22 103 LEU A CA 1
ATOM 865 C C . LEU A 1 106 ? -8.783 30.391 42.126 1.00 15.23 103 LEU A C 1
ATOM 866 O O . LEU A 1 106 ? -8.981 30.980 43.194 1.00 14.26 103 LEU A O 1
ATOM 871 N N . GLU A 1 107 ? -9.589 30.524 41.073 1.00 14.95 104 GLU A N 1
ATOM 872 C CA . GLU A 1 107 ? -10.641 31.556 41.040 1.00 15.53 104 GLU A CA 1
ATOM 873 C C . GLU A 1 107 ? -11.745 31.249 42.059 1.00 15.36 104 GLU A C 1
ATOM 874 O O . GLU A 1 107 ? -12.160 32.130 42.828 1.00 15.22 104 GLU A O 1
ATOM 880 N N . VAL A 1 108 ? -12.184 29.994 42.111 1.00 14.78 105 VAL A N 1
ATOM 881 C CA . VAL A 1 108 ? -13.212 29.602 43.066 1.00 15.27 105 VAL A CA 1
ATOM 882 C C . VAL A 1 108 ? -12.705 29.613 44.525 1.00 14.74 105 VAL A C 1
ATOM 883 O O . VAL A 1 108 ? -13.426 30.032 45.434 1.00 13.81 105 VAL A O 1
ATOM 887 N N . GLY A 1 109 ? -11.461 29.185 44.747 1.00 13.52 106 GLY A N 1
ATOM 888 C CA . GLY A 1 109 ? -10.883 29.235 46.113 1.00 13.74 106 GLY A CA 1
ATOM 889 C C . GLY A 1 109 ? -10.842 30.685 46.606 1.00 12.90 106 GLY A C 1
ATOM 890 O O . GLY A 1 109 ? -11.144 30.977 47.768 1.00 12.45 106 GLY A O 1
ATOM 899 N N . THR A 1 111 ? -12.797 33.236 45.682 1.00 13.08 108 THR A N 1
ATOM 900 C CA . THR A 1 111 ? -14.203 33.561 46.025 1.00 12.27 108 THR A CA 1
ATOM 901 C C . THR A 1 111 ? -14.632 33.023 47.384 1.00 12.76 108 THR A C 1
ATOM 902 O O . THR A 1 111 ? -15.218 33.744 48.191 1.00 11.90 108 THR A O 1
ATOM 906 N N . LEU A 1 112 ? -14.382 31.739 47.615 1.00 12.81 109 LEU A N 1
ATOM 907 C CA . LEU A 1 112 ? -14.882 31.067 48.812 1.00 12.88 109 LEU A CA 1
ATOM 908 C C . LEU A 1 112 ? -14.326 31.750 50.049 1.00 12.35 109 LEU A C 1
ATOM 909 O O . LEU A 1 112 ? -15.022 31.883 51.061 1.00 12.29 109 LEU A O 1
ATOM 914 N N . PHE A 1 113 ? -13.067 32.178 49.969 1.00 11.47 110 PHE A N 1
ATOM 915 C CA . PHE A 1 113 ? -12.436 32.821 51.130 1.00 11.78 110 PHE A CA 1
ATOM 916 C C . PHE A 1 113 ? -12.304 34.331 51.051 1.00 11.75 110 PHE A C 1
ATOM 917 O O . PHE A 1 113 ? -11.625 34.922 51.896 1.00 12.74 110 PHE A O 1
ATOM 925 N N . HIS A 1 114 ? -12.972 34.968 50.074 1.00 11.25 111 HIS A N 1
ATOM 926 C CA . HIS A 1 114 ? -12.892 36.437 49.916 1.00 11.90 111 HIS A CA 1
ATOM 927 C C . HIS A 1 114 ? -11.436 36.889 49.991 1.00 11.33 111 HIS A C 1
ATOM 928 O O . HIS A 1 114 ? -11.088 37.788 50.757 1.00 10.90 111 HIS A O 1
ATOM 935 N N . VAL A 1 115 ? -10.585 36.253 49.188 1.00 11.75 112 VAL A N 1
ATOM 936 C CA . VAL A 1 115 ? -9.137 36.511 49.258 1.00 11.83 112 VAL A CA 1
ATOM 937 C C . VAL A 1 115 ? -8.804 37.914 48.741 1.00 12.87 112 VAL A C 1
ATOM 938 O O . VAL A 1 115 ? -9.207 38.263 47.633 1.00 13.48 112 VAL A O 1
ATOM 942 N N . PRO A 1 116 ? -8.070 38.718 49.527 1.00 12.69 113 PRO A N 1
ATOM 943 C CA . PRO A 1 116 ? -7.776 40.069 49.041 1.00 13.88 113 PRO A CA 1
ATOM 944 C C . PRO A 1 116 ? -6.668 40.084 47.993 1.00 13.81 113 PRO A C 1
ATOM 945 O O . PRO A 1 116 ? -5.792 39.227 47.984 1.00 13.82 113 PRO A O 1
ATOM 949 N N . LEU A 1 117 ? -6.754 41.064 47.105 1.00 13.09 114 LEU A N 1
ATOM 950 C CA . LEU A 1 117 ? -5.726 41.273 46.073 1.00 13.19 114 LEU A CA 1
ATOM 951 C C . LEU A 1 117 ? -4.997 42.562 46.416 1.00 12.59 114 LEU A C 1
ATOM 952 O O . LEU A 1 117 ? -5.627 43.535 46.851 1.00 13.45 114 LEU A O 1
ATOM 957 N N . PRO A 1 118 ? -3.681 42.614 46.190 1.00 11.67 115 PRO A N 1
ATOM 958 C CA . PRO A 1 118 ? -2.852 41.668 45.487 1.00 11.51 115 PRO A CA 1
ATOM 959 C C . PRO A 1 118 ? -2.557 40.396 46.262 1.00 11.19 115 PRO A C 1
ATOM 960 O O . PRO A 1 118 ? -2.453 40.407 47.509 1.00 11.45 115 PRO A O 1
ATOM 972 N N . PHE A 1 120 ? 0.192 37.241 46.271 1.00 11.67 117 PHE A N 1
ATOM 973 C CA . PHE A 1 120 ? 1.576 36.976 45.867 1.00 12.21 117 PHE A CA 1
ATOM 974 C C . PHE A 1 120 ? 1.842 35.474 45.828 1.00 12.94 117 PHE A C 1
ATOM 975 O O . PHE A 1 120 ? 1.234 34.705 46.589 1.00 13.76 117 PHE A O 1
ATOM 983 N N . VAL A 1 121 ? 2.755 35.060 44.957 1.00 11.80 118 VAL A N 1
ATOM 984 C CA . VAL A 1 121 ? 3.132 33.638 44.942 1.00 12.34 118 VAL A CA 1
ATOM 985 C C . VAL A 1 121 ? 4.634 33.483 44.671 1.00 12.75 118 VAL A C 1
ATOM 986 O O . VAL A 1 121 ? 5.178 34.195 43.822 1.00 13.30 118 VAL A O 1
ATOM 990 N N . ASN A 1 122 ? 5.292 32.567 45.398 1.00 12.47 119 ASN A N 1
ATOM 991 C CA . ASN A 1 122 ? 6.692 32.241 45.089 1.00 12.62 119 ASN A CA 1
ATOM 992 C C . ASN A 1 122 ? 6.730 30.981 44.247 1.00 12.58 119 ASN A C 1
ATOM 993 O O . ASN A 1 122 ? 6.078 29.986 44.591 1.00 13.01 119 ASN A O 1
ATOM 998 N N . VAL A 1 123 ? 7.466 31.039 43.149 1.00 11.78 120 VAL A N 1
ATOM 999 C CA . VAL A 1 123 ? 7.523 29.921 42.198 1.00 13.28 120 VAL A CA 1
ATOM 1000 C C . VAL A 1 123 ? 8.967 29.586 41.900 1.00 13.38 120 VAL A C 1
ATOM 1001 O O . VAL A 1 123 ? 9.779 30.458 41.599 1.00 13.27 120 VAL A O 1
ATOM 1005 N N . GLU A 1 124 ? 9.289 28.302 41.967 1.00 15.60 121 GLU A N 1
ATOM 1006 C CA . GLU A 1 124 ? 10.635 27.876 41.658 1.00 17.96 121 GLU A CA 1
ATOM 1007 C C . GLU A 1 124 ? 10.875 28.128 40.162 1.00 18.64 121 GLU A C 1
ATOM 1008 O O . GLU A 1 124 ? 10.071 27.723 39.319 1.00 18.31 121 GLU A O 1
ATOM 1014 N N . LYS A 1 125 ? 11.943 28.857 39.865 1.00 18.97 122 LYS A N 1
ATOM 1015 C CA . LYS A 1 125 ? 12.247 29.336 38.539 1.00 21.03 122 LYS A CA 1
ATOM 1016 C C . LYS A 1 125 ? 12.394 28.169 37.545 1.00 21.31 122 LYS A C 1
ATOM 1017 O O . LYS A 1 125 ? 12.122 28.342 36.362 1.00 21.79 122 LYS A O 1
ATOM 1023 N N . GLY A 1 126 ? 12.787 26.994 38.045 1.00 21.82 123 GLY A N 1
ATOM 1024 C CA . GLY A 1 126 ? 12.968 25.807 37.215 1.00 22.21 123 GLY A CA 1
ATOM 1025 C C . GLY A 1 126 ? 11.673 25.107 36.805 1.00 22.37 123 GLY A C 1
ATOM 1026 O O . GLY A 1 126 ? 11.688 24.266 35.889 1.00 21.67 123 GLY A O 1
ATOM 1027 N N . ASN A 1 127 ? 10.561 25.432 37.480 1.00 21.60 124 ASN A N 1
ATOM 1028 C CA . ASN A 1 127 ? 9.268 24.810 37.166 1.00 21.67 124 ASN A CA 1
ATOM 1029 C C . ASN A 1 127 ? 8.584 25.566 36.039 1.00 21.53 124 ASN A C 1
ATOM 1030 O O . ASN A 1 127 ? 7.725 26.414 36.278 1.00 20.78 124 ASN A O 1
ATOM 1035 N N . GLU A 1 128 ? 8.948 25.218 34.811 1.00 21.21 125 GLU A N 1
ATOM 1036 C CA . GLU A 1 128 ? 8.480 25.930 33.627 1.00 21.89 125 GLU A CA 1
ATOM 1037 C C . GLU A 1 128 ? 6.975 25.861 33.469 1.00 21.10 125 GLU A C 1
ATOM 1038 O O . GLU A 1 128 ? 6.337 26.831 33.032 1.00 20.47 125 GLU A O 1
ATOM 1044 N N . THR A 1 129 ? 6.421 24.704 33.819 1.00 20.44 126 THR A N 1
ATOM 1045 C CA . THR A 1 129 ? 4.986 24.483 33.760 1.00 21.23 126 THR A CA 1
ATOM 1046 C C . THR A 1 129 ? 4.247 25.421 34.705 1.00 19.40 126 THR A C 1
ATOM 1047 O O . THR A 1 129 ? 3.238 26.030 34.309 1.00 19.76 126 THR A O 1
ATOM 1051 N N . ALA A 1 130 ? 4.735 25.537 35.941 1.00 17.81 127 ALA A N 1
ATOM 1052 C CA . ALA A 1 130 ? 4.115 26.464 36.891 1.00 16.60 127 ALA A CA 1
ATOM 1053 C C . ALA A 1 130 ? 4.302 27.916 36.447 1.00 15.66 127 ALA A C 1
ATOM 1054 O O . ALA A 1 130 ? 3.345 28.702 36.501 1.00 16.15 127 ALA A O 1
ATOM 1056 N N . ILE A 1 131 ? 5.514 28.272 36.008 1.00 15.27 128 ILE A N 1
ATOM 1057 C CA . ILE A 1 131 ? 5.767 29.654 35.549 1.00 15.74 128 ILE A CA 1
ATOM 1058 C C . ILE A 1 131 ? 4.796 30.036 34.429 1.00 15.86 128 ILE A C 1
ATOM 1059 O O . ILE A 1 131 ? 4.169 31.113 34.464 1.00 14.86 128 ILE A O 1
ATOM 1064 N N . HIS A 1 132 ? 4.649 29.138 33.451 1.00 15.57 129 HIS A N 1
ATOM 1065 C CA . HIS A 1 132 ? 3.716 29.343 32.355 1.00 16.42 129 HIS A CA 1
ATOM 1066 C C . HIS A 1 132 ? 2.273 29.541 32.830 1.00 15.29 129 HIS A C 1
ATOM 1067 O O . HIS A 1 132 ? 1.559 30.429 32.339 1.00 14.84 129 HIS A O 1
ATOM 1074 N N . PHE A 1 133 ? 1.839 28.713 33.779 1.00 14.18 130 PHE A N 1
ATOM 1075 C CA . PHE A 1 133 ? 0.492 28.813 34.319 1.00 13.49 130 PHE A CA 1
ATOM 1076 C C . PHE A 1 133 ? 0.269 30.175 34.982 1.00 12.24 130 PHE A C 1
ATOM 1077 O O . PHE A 1 133 ? -0.710 30.846 34.681 1.00 12.61 130 PHE A O 1
ATOM 1085 N N . TYR A 1 134 ? 1.156 30.570 35.890 1.00 11.61 131 TYR A N 1
ATOM 1086 C CA . TYR A 1 134 ? 0.950 31.849 36.578 1.00 11.65 131 TYR A CA 1
ATOM 1087 C C . TYR A 1 134 ? 0.966 33.011 35.581 1.00 11.89 131 TYR A C 1
ATOM 1088 O O . TYR A 1 134 ? 0.097 33.888 35.652 1.00 12.01 131 TYR A O 1
ATOM 1097 N N . LYS A 1 135 ? 1.923 32.998 34.652 1.00 11.57 132 LYS A N 1
ATOM 1098 C CA . LYS A 1 135 ? 1.941 34.047 33.620 1.00 12.51 132 LYS A CA 1
ATOM 1099 C C . LYS A 1 135 ? 0.627 34.051 32.820 1.00 12.59 132 LYS A C 1
ATOM 1100 O O . LYS A 1 135 ? 0.037 35.128 32.559 1.00 13.12 132 LYS A O 1
ATOM 1106 N N . ALA A 1 136 ? 0.137 32.864 32.461 1.00 12.75 133 ALA A N 1
ATOM 1107 C CA . ALA A 1 136 ? -1.142 32.765 31.734 1.00 13.65 133 ALA A CA 1
ATOM 1108 C C . ALA A 1 136 ? -2.350 33.300 32.509 1.00 14.13 133 ALA A C 1
ATOM 1109 O O . ALA A 1 136 ? -3.290 33.843 31.911 1.00 14.35 133 ALA A O 1
ATOM 1111 N N . LYS A 1 137 ? -2.307 33.181 33.830 1.00 13.72 134 LYS A N 1
ATOM 1112 C CA . LYS A 1 137 ? -3.371 33.679 34.686 1.00 14.10 134 LYS A CA 1
ATOM 1113 C C . LYS A 1 137 ? -3.227 35.174 34.969 1.00 13.88 134 LYS A C 1
ATOM 1114 O O . LYS A 1 137 ? -4.054 35.732 35.663 1.00 14.85 134 LYS A O 1
ATOM 1120 N N . GLY A 1 138 ? -2.182 35.811 34.440 1.00 13.09 135 GLY A N 1
ATOM 1121 C CA . GLY A 1 138 ? -2.031 37.262 34.608 1.00 11.84 135 GLY A CA 1
ATOM 1122 C C . GLY A 1 138 ? -1.143 37.671 35.764 1.00 11.10 135 GLY A C 1
ATOM 1123 O O . GLY A 1 138 ? -1.078 38.849 36.107 1.00 10.69 135 GLY A O 1
ATOM 1124 N N . PHE A 1 139 ? -0.410 36.715 36.347 1.00 10.43 136 PHE A N 1
ATOM 1125 C CA . PHE A 1 139 ? 0.532 37.062 37.423 1.00 11.03 136 PHE A CA 1
ATOM 1126 C C . PHE A 1 139 ? 1.734 37.780 36.819 1.00 10.55 136 PHE A C 1
ATOM 1127 O O . PHE A 1 139 ? 2.149 37.472 35.710 1.00 11.43 136 PHE A O 1
ATOM 1135 N N . VAL A 1 140 ? 2.300 38.726 37.553 1.00 11.25 137 VAL A N 1
ATOM 1136 C CA . VAL A 1 140 ? 3.413 39.535 37.052 1.00 11.79 137 VAL A CA 1
ATOM 1137 C C . VAL A 1 140 ? 4.560 39.514 38.054 1.00 12.51 137 VAL A C 1
ATOM 1138 O O . VAL A 1 140 ? 4.349 39.620 39.257 1.00 11.40 137 VAL A O 1
ATOM 1142 N N . GLN A 1 141 ? 5.796 39.391 37.559 1.00 14.85 138 GLN A N 1
ATOM 1143 C CA . GLN A 1 141 ? 6.947 39.293 38.459 1.00 16.28 138 GLN A CA 1
ATOM 1144 C C . GLN A 1 141 ? 7.174 40.528 39.337 1.00 17.61 138 GLN A C 1
ATOM 1145 O O . GLN A 1 141 ? 7.105 41.653 38.861 1.00 18.99 138 GLN A O 1
ATOM 1151 N N . VAL A 1 142 ? 7.462 40.316 40.602 1.00 18.53 139 VAL A N 1
ATOM 1152 C CA . VAL A 1 142 ? 7.794 41.426 41.507 1.00 21.24 139 VAL A CA 1
ATOM 1153 C C . VAL A 1 142 ? 9.224 41.366 42.002 1.00 22.01 139 VAL A C 1
ATOM 1154 O O . VAL A 1 142 ? 9.861 42.407 42.200 1.00 22.98 139 VAL A O 1
ATOM 1158 N N . GLU A 1 143 ? 9.715 40.154 42.226 1.00 22.03 140 GLU A N 1
ATOM 1159 C CA . GLU A 1 143 ? 11.027 39.938 42.821 1.00 22.68 140 GLU A CA 1
ATOM 1160 C C . GLU A 1 143 ? 11.603 38.630 42.335 1.00 21.52 140 GLU A C 1
ATOM 1161 O O . GLU A 1 143 ? 10.884 37.769 41.830 1.00 18.88 140 GLU A O 1
ATOM 1167 N N . GLU A 1 144 ? 12.918 38.502 42.464 1.00 21.63 141 GLU A N 1
ATOM 1168 C CA . GLU A 1 144 ? 13.596 37.259 42.160 1.00 22.35 141 GLU A CA 1
ATOM 1169 C C . GLU A 1 144 ? 14.768 37.112 43.125 1.00 22.07 141 GLU A C 1
ATOM 1170 O O . GLU A 1 144 ? 15.447 38.094 43.433 1.00 21.99 141 GLU A O 1
ATOM 1176 N N . PHE A 1 145 ? 14.998 35.899 43.607 1.00 20.79 142 PHE A N 1
ATOM 1177 C CA . PHE A 1 145 ? 16.075 35.654 44.573 1.00 20.80 142 PHE A CA 1
ATOM 1178 C C . PHE A 1 145 ? 16.429 34.165 44.651 1.00 20.40 142 PHE A C 1
ATOM 1179 O O . PHE A 1 145 ? 15.646 33.303 44.220 1.00 19.33 142 PHE A O 1
ATOM 1187 N N . THR A 1 146 ? 17.610 33.870 45.209 1.00 20.23 143 THR A N 1
ATOM 1188 C CA . THR A 1 146 ? 18.009 32.499 45.501 1.00 20.75 143 THR A CA 1
ATOM 1189 C C . THR A 1 146 ? 17.761 32.147 46.974 1.00 21.52 143 THR A C 1
ATOM 1190 O O . THR A 1 146 ? 18.323 32.786 47.850 1.00 22.39 143 THR A O 1
ATOM 1194 N N . GLU A 1 147 ? 16.920 31.149 47.224 1.00 22.12 144 GLU A N 1
ATOM 1195 C CA . GLU A 1 147 ? 16.628 30.666 48.589 1.00 23.23 144 GLU A CA 1
ATOM 1196 C C . GLU A 1 147 ? 17.693 29.689 49.003 1.00 22.03 144 GLU A C 1
ATOM 1197 O O . GLU A 1 147 ? 18.138 28.892 48.191 1.00 22.96 144 GLU A O 1
ATOM 1203 N N . ASP A 1 148 ? 18.103 29.738 50.265 1.00 20.72 145 ASP A N 1
ATOM 1204 C CA . ASP A 1 148 ? 18.856 28.634 50.821 1.00 19.90 145 ASP A CA 1
ATOM 1205 C C . ASP A 1 148 ? 17.795 27.633 51.296 1.00 19.25 145 ASP A C 1
ATOM 1206 O O . ASP A 1 148 ? 17.009 27.942 52.196 1.00 19.96 145 ASP A O 1
ATOM 1211 N N . PHE A 1 149 ? 17.724 26.476 50.650 1.00 16.47 146 PHE A N 1
ATOM 1212 C CA . PHE A 1 149 ? 16.736 25.469 50.994 1.00 15.69 146 PHE A CA 1
ATOM 1213 C C . PHE A 1 149 ? 17.504 24.197 51.341 1.00 14.19 146 PHE A C 1
ATOM 1214 O O . PHE A 1 149 ? 18.018 23.508 50.458 1.00 13.63 146 PHE A O 1
ATOM 1222 N N . TYR A 1 150 ? 17.647 23.915 52.639 1.00 12.13 147 TYR A N 1
ATOM 1223 C CA . TYR A 1 150 ? 18.474 22.792 53.089 1.00 11.68 147 TYR A CA 1
ATOM 1224 C C . TYR A 1 150 ? 19.909 22.877 52.569 1.00 11.38 147 TYR A C 1
ATOM 1225 O O . TYR A 1 150 ? 20.576 21.852 52.361 1.00 11.66 147 TYR A O 1
ATOM 1234 N N . GLY A 1 151 ? 20.389 24.107 52.407 1.00 10.82 148 GLY A N 1
ATOM 1235 C CA . GLY A 1 151 ? 21.757 24.348 51.981 1.00 11.33 148 GLY A CA 1
ATOM 1236 C C . GLY A 1 151 ? 21.885 24.398 50.470 1.00 11.73 148 GLY A C 1
ATOM 1237 O O . GLY A 1 151 ? 22.988 24.660 49.965 1.00 11.12 148 GLY A O 1
ATOM 1238 N N . TYR A 1 152 ? 20.783 24.129 49.763 1.00 11.45 149 TYR A N 1
ATOM 1239 C CA . TYR A 1 152 ? 20.747 24.161 48.279 1.00 13.30 149 TYR A CA 1
ATOM 1240 C C . TYR A 1 152 ? 20.200 25.492 47.777 1.00 14.98 149 TYR A C 1
ATOM 1241 O O . TYR A 1 152 ? 19.304 26.086 48.405 1.00 14.52 149 TYR A O 1
ATOM 1250 N N . PRO A 1 153 ? 20.712 25.961 46.621 1.00 16.52 150 PRO A N 1
ATOM 1251 C CA . PRO A 1 153 ? 20.197 27.181 45.999 1.00 18.30 150 PRO A CA 1
ATOM 1252 C C . PRO A 1 153 ? 18.903 26.809 45.311 1.00 20.07 150 PRO A C 1
ATOM 1253 O O . PRO A 1 153 ? 18.805 25.759 44.629 1.00 21.60 150 PRO A O 1
ATOM 1257 N N . LEU A 1 154 ? 17.876 27.588 45.582 1.00 20.34 151 LEU A N 1
ATOM 1258 C CA . LEU A 1 154 ? 16.625 27.388 44.910 1.00 21.63 151 LEU A CA 1
ATOM 1259 C C . LEU A 1 154 ? 16.319 28.761 44.352 1.00 20.62 151 LEU A C 1
ATOM 1260 O O . LEU A 1 154 ? 16.092 29.712 45.100 1.00 21.85 151 LEU A O 1
ATOM 1265 N N . GLU A 1 155 ? 16.387 28.890 43.033 1.00 18.99 152 GLU A N 1
ATOM 1266 C CA . GLU A 1 155 ? 16.059 30.165 42.396 1.00 18.48 152 GLU A CA 1
ATOM 1267 C C . GLU A 1 155 ? 14.546 30.314 42.323 1.00 16.92 152 GLU A C 1
ATOM 1268 O O . GLU A 1 155 ? 13.838 29.392 41.889 1.00 17.04 152 GLU A O 1
ATOM 1274 N N . THR A 1 156 ? 14.070 31.468 42.776 1.00 16.19 153 THR A N 1
ATOM 1275 C CA . THR A 1 156 ? 12.643 31.684 43.009 1.00 15.16 153 THR A CA 1
ATOM 1276 C C . THR A 1 156 ? 12.231 32.977 42.345 1.00 14.02 153 THR A C 1
ATOM 1277 O O . THR A 1 156 ? 12.942 33.976 42.411 1.00 13.99 153 THR A O 1
ATOM 1281 N N . ILE A 1 157 ? 11.071 32.952 41.706 1.00 13.25 154 ILE A N 1
ATOM 1282 C CA . ILE A 1 157 ? 10.495 34.178 41.175 1.00 13.07 154 ILE A CA 1
ATOM 1283 C C . ILE A 1 157 ? 9.247 34.459 41.982 1.00 12.51 154 ILE A C 1
ATOM 1284 O O . ILE A 1 157 ? 8.430 33.564 42.189 1.00 12.93 154 ILE A O 1
ATOM 1289 N N . ARG A 1 158 ? 9.099 35.691 42.454 1.00 12.76 155 ARG A N 1
ATOM 1290 C CA . ARG A 1 158 ? 7.908 36.057 43.231 1.00 12.40 155 ARG A CA 1
ATOM 1291 C C . ARG A 1 158 ? 7.010 36.897 42.308 1.00 11.79 155 ARG A C 1
ATOM 1292 O O . ARG A 1 158 ? 7.472 37.864 41.695 1.00 12.54 155 ARG A O 1
ATOM 1300 N N . PHE A 1 159 ? 5.746 36.502 42.196 1.00 11.84 156 PHE A N 1
ATOM 1301 C CA . PHE A 1 159 ? 4.772 37.172 41.311 1.00 11.79 156 PHE A CA 1
ATOM 1302 C C . PHE A 1 159 ? 3.636 37.733 42.153 1.00 10.96 156 PHE A C 1
ATOM 1303 O O . PHE A 1 159 ? 3.417 37.273 43.279 1.00 10.58 156 PHE A O 1
ATOM 1311 N N A ASN A 1 160 ? 2.909 38.722 41.633 0.50 10.92 157 ASN A N 1
ATOM 1312 N N B ASN A 1 160 ? 2.897 38.702 41.622 0.50 10.76 157 ASN A N 1
ATOM 1313 C CA A ASN A 1 160 ? 1.594 39.043 42.216 0.50 10.90 157 ASN A CA 1
ATOM 1314 C CA B ASN A 1 160 ? 1.593 39.002 42.220 0.50 10.58 157 ASN A CA 1
ATOM 1315 C C A ASN A 1 160 ? 0.495 39.014 41.160 0.50 10.91 157 ASN A C 1
ATOM 1316 C C B ASN A 1 160 ? 0.496 39.012 41.163 0.50 10.72 157 ASN A C 1
ATOM 1317 O O A ASN A 1 160 ? 0.765 39.138 39.965 0.50 10.32 157 ASN A O 1
ATOM 1318 O O B ASN A 1 160 ? 0.767 39.157 39.971 0.50 10.14 157 ASN A O 1
ATOM 1327 N N . LEU A 1 161 ? -0.737 38.821 41.620 1.00 10.98 158 LEU A N 1
ATOM 1328 C CA . LEU A 1 161 ? -1.937 38.974 40.794 1.00 10.85 158 LEU A CA 1
ATOM 1329 C C . LEU A 1 161 ? -2.767 40.061 41.462 1.00 10.51 158 LEU A C 1
ATOM 1330 O O . LEU A 1 161 ? -2.953 40.041 42.695 1.00 10.32 158 LEU A O 1
ATOM 1335 N N . ASN A 1 162 ? -3.250 41.030 40.680 1.00 9.83 159 ASN A N 1
ATOM 1336 C CA . ASN A 1 162 ? -4.002 42.134 41.258 1.00 9.66 159 ASN A CA 1
ATOM 1337 C C . ASN A 1 162 ? -5.252 42.505 40.466 1.00 9.91 159 ASN A C 1
AT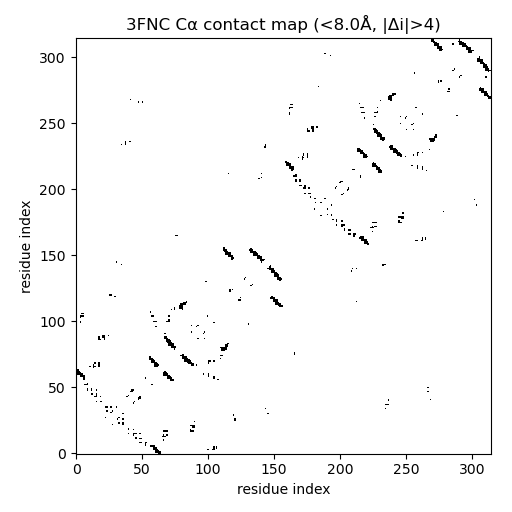OM 1338 O O . ASN A 1 162 ? -5.712 43.647 40.503 1.00 8.84 159 ASN A O 1
ATOM 1343 N N . HIS A 1 163 ? -5.785 41.545 39.731 1.00 10.58 160 HIS A N 1
ATOM 1344 C CA . HIS A 1 163 ? -7.081 41.728 39.092 1.00 11.02 160 HIS A CA 1
ATOM 1345 C C . HIS A 1 163 ? -7.809 40.392 39.023 1.00 11.62 160 HIS A C 1
ATOM 1346 O O . HIS A 1 163 ? -7.211 39.350 39.275 1.00 11.90 160 HIS A O 1
ATOM 1354 N N . ALA B 1 3 ? 4.210 47.578 82.680 1.00 30.43 0 ALA B N 1
ATOM 1355 C CA . ALA B 1 3 ? 4.302 46.704 81.478 1.00 29.93 0 ALA B CA 1
ATOM 1356 C C . ALA B 1 3 ? 3.281 47.170 80.449 1.00 29.39 0 ALA B C 1
ATOM 1357 O O . ALA B 1 3 ? 2.284 47.805 80.808 1.00 30.10 0 ALA B O 1
ATOM 1367 N N . ASP B 1 5 ? 1.213 46.186 76.422 1.00 24.44 2 ASP B N 1
ATOM 1368 C CA . ASP B 1 5 ? 0.864 45.180 75.416 1.00 23.39 2 ASP B CA 1
ATOM 1369 C C . ASP B 1 5 ? 1.969 45.066 74.376 1.00 22.54 2 ASP B C 1
ATOM 1370 O O . ASP B 1 5 ? 2.702 46.010 74.086 1.00 22.49 2 ASP B O 1
ATOM 1375 N N . PHE B 1 6 ? 2.055 43.895 73.789 1.00 21.37 3 PHE B N 1
ATOM 1376 C CA . PHE B 1 6 ? 3.035 43.664 72.744 1.00 20.01 3 PHE B CA 1
ATOM 1377 C C . PHE B 1 6 ? 2.356 42.654 71.854 1.00 19.48 3 PHE B C 1
ATOM 1378 O O . PHE B 1 6 ? 1.378 42.021 72.273 1.00 18.87 3 PHE B O 1
ATOM 1386 N N . HIS B 1 7 ? 2.847 42.521 70.629 1.00 17.71 4 HIS B N 1
ATOM 1387 C CA . HIS B 1 7 ? 2.340 41.518 69.718 1.00 17.50 4 HIS B CA 1
ATOM 1388 C C . HIS B 1 7 ? 3.518 40.715 69.204 1.00 16.39 4 HIS B C 1
ATOM 1389 O O . HIS B 1 7 ? 4.640 41.239 69.076 1.00 14.70 4 HIS B O 1
ATOM 1396 N N . ILE B 1 8 ? 3.274 39.434 68.933 1.00 15.80 5 ILE B N 1
ATOM 1397 C CA . ILE B 1 8 ? 4.211 38.658 68.133 1.00 14.84 5 ILE B CA 1
ATOM 1398 C C . ILE B 1 8 ? 3.419 38.341 66.851 1.00 14.68 5 ILE B C 1
ATOM 1399 O O . ILE B 1 8 ? 2.247 37.919 66.916 1.00 14.42 5 ILE B O 1
ATOM 1404 N N . ARG B 1 9 ? 4.034 38.569 65.704 1.00 12.94 6 ARG B N 1
ATOM 1405 C CA . ARG B 1 9 ? 3.375 38.356 64.418 1.00 12.24 6 ARG B CA 1
ATOM 1406 C C . ARG B 1 9 ? 4.423 37.998 63.385 1.00 11.47 6 ARG B C 1
ATOM 1407 O O . ARG B 1 9 ? 5.631 38.163 63.612 1.00 11.63 6 ARG B O 1
ATOM 1415 N N . LYS B 1 10 ? 3.958 37.511 62.243 1.00 10.66 7 LYS B N 1
ATOM 1416 C CA . LYS B 1 10 ? 4.844 37.281 61.104 1.00 11.06 7 LYS B CA 1
ATOM 1417 C C . LYS B 1 10 ? 5.400 38.602 60.625 1.00 11.32 7 LYS B C 1
ATOM 1418 O O . LYS B 1 10 ? 4.700 39.632 60.618 1.00 10.80 7 LYS B O 1
ATOM 1424 N N . ALA B 1 11 ? 6.669 38.582 60.221 1.00 11.64 8 ALA B N 1
ATOM 1425 C CA . ALA B 1 11 ? 7.247 39.771 59.576 1.00 12.77 8 ALA B CA 1
ATOM 1426 C C . ALA B 1 11 ? 6.594 40.015 58.217 1.00 13.01 8 ALA B C 1
ATOM 1427 O O . ALA B 1 11 ? 6.111 39.089 57.565 1.00 12.97 8 ALA B O 1
ATOM 1429 N N . THR B 1 12 ? 6.580 41.278 57.809 1.00 14.09 9 THR B N 1
ATOM 1430 C CA . THR B 1 12 ? 6.179 41.652 56.474 1.00 15.28 9 THR B CA 1
ATOM 1431 C C . THR B 1 12 ? 7.349 42.387 55.818 1.00 15.12 9 THR B C 1
ATOM 1432 O O . THR B 1 12 ? 8.293 42.805 56.491 1.00 13.81 9 THR B O 1
ATOM 1436 N N . ASN B 1 13 ? 7.298 42.568 54.500 1.00 15.64 10 ASN B N 1
ATOM 1437 C CA . ASN B 1 13 ? 8.381 43.283 53.827 1.00 16.71 10 ASN B CA 1
ATOM 1438 C C . ASN B 1 13 ? 8.679 44.649 54.449 1.00 16.37 10 ASN B C 1
ATOM 1439 O O . ASN B 1 13 ? 9.846 45.065 54.516 1.00 16.26 10 ASN B O 1
ATOM 1444 N N A SER B 1 14 ? 7.627 45.332 54.897 0.50 16.22 11 SER B N 1
ATOM 1445 N N B SER B 1 14 ? 7.637 45.344 54.903 0.50 15.99 11 SER B N 1
ATOM 1446 C CA A SER B 1 14 ? 7.748 46.677 55.458 0.50 16.06 11 SER B CA 1
ATOM 1447 C CA B SER B 1 14 ? 7.800 46.705 55.427 0.50 15.56 11 SER B CA 1
ATOM 1448 C C A SER B 1 14 ? 8.645 46.720 56.689 0.50 15.16 11 SER B C 1
ATOM 1449 C C B SER B 1 14 ? 8.464 46.752 56.807 0.50 14.79 11 SER B C 1
ATOM 1450 O O A SER B 1 14 ? 9.204 47.773 57.023 0.50 14.83 11 SER B O 1
ATOM 1451 O O B SER B 1 14 ? 8.684 47.841 57.357 0.50 14.05 11 SER B O 1
ATOM 1456 N N . ASP B 1 15 ? 8.766 45.575 57.359 1.00 14.13 12 ASP B N 1
ATOM 1457 C CA . ASP B 1 15 ? 9.510 45.474 58.607 1.00 13.46 12 ASP B CA 1
ATOM 1458 C C . ASP B 1 15 ? 11.023 45.458 58.377 1.00 12.89 12 ASP B C 1
ATOM 1459 O O . ASP B 1 15 ? 11.774 45.454 59.346 1.00 11.95 12 ASP B O 1
ATOM 1464 N N . ALA B 1 16 ? 11.464 45.426 57.115 1.00 12.45 13 ALA B N 1
ATOM 1465 C CA . ALA B 1 16 ? 12.892 45.251 56.820 1.00 12.02 13 ALA B CA 1
ATOM 1466 C C . ALA B 1 16 ? 13.788 46.307 57.492 1.00 12.45 13 ALA B C 1
ATOM 1467 O O . ALA B 1 16 ? 14.806 45.972 58.123 1.00 11.27 13 ALA B O 1
ATOM 1469 N N . GLU B 1 17 ? 13.415 47.579 57.368 1.00 12.08 14 GLU B N 1
ATOM 1470 C CA . GLU B 1 17 ? 14.179 48.642 58.026 1.00 13.50 14 GLU B CA 1
ATOM 1471 C C . GLU B 1 17 ? 14.269 48.465 59.558 1.00 13.06 14 GLU B C 1
ATOM 1472 O O . GLU B 1 17 ? 15.348 48.639 60.159 1.00 13.62 14 GLU B O 1
ATOM 1478 N N . ALA B 1 18 ? 13.160 48.090 60.187 1.00 12.21 15 ALA B N 1
ATOM 1479 C CA . ALA B 1 18 ? 13.146 47.934 61.647 1.00 11.56 15 ALA B CA 1
ATOM 1480 C C . ALA B 1 18 ? 13.990 46.733 62.080 1.00 11.60 15 ALA B C 1
ATOM 1481 O O . ALA B 1 18 ? 14.664 46.775 63.097 1.00 11.71 15 ALA B O 1
ATOM 1483 N N . ILE B 1 19 ? 13.948 45.660 61.293 1.00 10.79 16 ILE B N 1
ATOM 1484 C CA . ILE B 1 19 ? 14.748 44.462 61.582 1.00 10.50 16 ILE B CA 1
ATOM 1485 C C . ILE B 1 19 ? 16.233 44.772 61.440 1.00 11.06 16 ILE B C 1
ATOM 1486 O O . ILE B 1 19 ? 17.055 44.402 62.289 1.00 10.69 16 ILE B O 1
ATOM 1491 N N . GLN B 1 20 ? 16.570 45.490 60.374 1.00 10.42 17 GLN B N 1
ATOM 1492 C CA . GLN B 1 20 ? 17.935 45.993 60.224 1.00 12.22 17 GLN B CA 1
ATOM 1493 C C . GLN B 1 20 ? 18.423 46.797 61.448 1.00 11.86 17 GLN B C 1
ATOM 1494 O O . GLN B 1 20 ? 19.533 46.577 61.965 1.00 12.22 17 GLN B O 1
ATOM 1500 N N . HIS B 1 21 ? 17.572 47.697 61.922 1.00 11.93 18 HIS B N 1
ATOM 1501 C CA . HIS B 1 21 ? 17.867 48.484 63.135 1.00 12.58 18 HIS B CA 1
ATOM 1502 C C . HIS B 1 21 ? 18.093 47.619 64.381 1.00 12.31 18 HIS B C 1
ATOM 1503 O O . HIS B 1 21 ? 19.031 47.877 65.142 1.00 12.70 18 HIS B O 1
ATOM 1510 N N . VAL B 1 22 ? 17.218 46.643 64.618 1.00 10.68 19 VAL B N 1
ATOM 1511 C CA . VAL B 1 22 ? 17.348 45.779 65.790 1.00 10.86 19 VAL B CA 1
ATOM 1512 C C . VAL B 1 22 ? 18.671 44.999 65.705 1.00 11.05 19 VAL B C 1
ATOM 1513 O O . VAL B 1 22 ? 19.455 44.986 66.668 1.00 11.14 19 VAL B O 1
ATOM 1517 N N . ALA B 1 23 ? 18.944 44.427 64.528 1.00 10.19 20 ALA B N 1
ATOM 1518 C CA . ALA B 1 23 ? 20.173 43.652 64.325 1.00 11.67 20 ALA B CA 1
ATOM 1519 C C . ALA B 1 23 ? 21.415 44.525 64.549 1.00 11.90 20 ALA B C 1
ATOM 1520 O O . ALA B 1 23 ? 22.381 44.099 65.201 1.00 12.53 20 ALA B O 1
ATOM 1522 N N . THR B 1 24 ? 21.399 45.722 63.981 1.00 12.14 21 THR B N 1
ATOM 1523 C CA . THR B 1 24 ? 22.538 46.635 64.058 1.00 12.15 21 THR B CA 1
ATOM 1524 C C . THR B 1 24 ? 22.786 47.100 65.504 1.00 12.24 21 THR B C 1
ATOM 1525 O O . THR B 1 24 ? 23.925 47.083 65.973 1.00 12.41 21 THR B O 1
ATOM 1529 N N . THR B 1 25 ? 21.721 47.501 66.199 1.00 11.86 22 THR B N 1
ATOM 1530 C CA . THR B 1 25 ? 21.848 47.945 67.596 1.00 12.04 22 THR B CA 1
ATOM 1531 C C . THR B 1 25 ? 22.350 46.780 68.461 1.00 12.04 22 THR B C 1
ATOM 1532 O O . THR B 1 25 ? 23.257 46.958 69.292 1.00 12.59 22 THR B O 1
ATOM 1536 N N . SER B 1 26 ? 21.754 45.600 68.277 1.00 12.29 23 SER B N 1
ATOM 1537 C CA . SER B 1 26 ? 22.137 44.438 69.086 1.00 13.07 23 SER B CA 1
ATOM 1538 C C . SER B 1 26 ? 23.595 44.071 68.817 1.00 13.28 23 SER B C 1
ATOM 1539 O O . SER B 1 26 ? 24.370 43.893 69.783 1.00 12.70 23 SER B O 1
ATOM 1542 N N . TRP B 1 27 ? 23.983 44.007 67.540 1.00 12.44 24 TRP B N 1
ATOM 1543 C CA . TRP B 1 27 ? 25.385 43.687 67.203 1.00 13.42 24 TRP B CA 1
ATOM 1544 C C . TRP B 1 27 ? 26.376 44.661 67.857 1.00 13.97 24 TRP B C 1
ATOM 1545 O O . TRP B 1 27 ? 27.359 44.242 68.510 1.00 13.59 24 TRP B O 1
ATOM 1556 N N . HIS B 1 28 ? 26.108 45.948 67.693 1.00 14.06 25 HIS B N 1
ATOM 1557 C CA . HIS B 1 28 ? 27.035 46.982 68.182 1.00 15.28 25 HIS B CA 1
ATOM 1558 C C . HIS B 1 28 ? 27.193 46.884 69.695 1.00 15.97 25 HIS B C 1
ATOM 1559 O O . HIS B 1 28 ? 28.292 47.084 70.225 1.00 16.50 25 HIS B O 1
ATOM 1566 N N . HIS B 1 29 ? 26.099 46.541 70.373 1.00 15.90 26 HIS B N 1
ATOM 1567 C CA . HIS B 1 29 ? 26.120 46.358 71.822 1.00 15.72 26 HIS B CA 1
ATOM 1568 C C . HIS B 1 29 ? 26.889 45.088 72.223 1.00 16.39 26 HIS B C 1
ATOM 1569 O O . HIS B 1 29 ? 27.838 45.168 73.004 1.00 16.41 26 HIS B O 1
ATOM 1576 N N . THR B 1 30 ? 26.505 43.933 71.682 1.00 16.70 27 THR B N 1
ATOM 1577 C CA . THR B 1 30 ? 27.006 42.676 72.248 1.00 17.10 27 THR B CA 1
ATOM 1578 C C . THR B 1 30 ? 28.430 42.339 71.790 1.00 17.42 27 THR B C 1
ATOM 1579 O O . THR B 1 30 ? 29.161 41.634 72.498 1.00 16.75 27 THR B O 1
ATOM 1583 N N . TYR B 1 31 ? 28.829 42.857 70.631 1.00 16.16 28 TYR B N 1
ATOM 1584 C CA . TYR B 1 31 ? 30.148 42.530 70.075 1.00 18.38 28 TYR B CA 1
ATOM 1585 C C . TYR B 1 31 ? 31.158 43.647 70.300 1.00 18.63 28 TYR B C 1
ATOM 1586 O O . TYR B 1 31 ? 32.285 43.581 69.793 1.00 20.07 28 TYR B O 1
ATOM 1595 N N . GLN B 1 32 ? 30.783 44.655 71.090 1.00 18.81 29 GLN B N 1
ATOM 1596 C CA . GLN B 1 32 ? 31.625 45.853 71.271 1.00 19.35 29 GLN B CA 1
ATOM 1597 C C . GLN B 1 32 ? 33.085 45.619 71.724 1.00 20.09 29 GLN B C 1
ATOM 1598 O O . GLN B 1 32 ? 33.964 46.398 71.361 1.00 20.71 29 GLN B O 1
ATOM 1604 N N . ASP B 1 33 ? 33.340 44.578 72.504 1.00 20.62 30 ASP B N 1
ATOM 1605 C CA . ASP B 1 33 ? 34.730 44.309 72.904 1.00 22.04 30 ASP B CA 1
ATOM 1606 C C . ASP B 1 33 ? 35.390 43.193 72.097 1.00 22.12 30 ASP B C 1
ATOM 1607 O O . ASP B 1 33 ? 36.518 42.783 72.417 1.00 22.67 30 ASP B O 1
ATOM 1612 N N . LEU B 1 34 ? 34.707 42.692 71.073 1.00 20.81 31 LEU B N 1
ATOM 1613 C CA . LEU B 1 34 ? 35.187 41.503 70.356 1.00 21.36 31 LEU B CA 1
ATOM 1614 C C . LEU B 1 34 ? 35.608 41.796 68.939 1.00 21.03 31 LEU B C 1
ATOM 1615 O O . LEU B 1 34 ? 36.643 41.297 68.463 1.00 20.66 31 LEU B O 1
ATOM 1620 N N . ILE B 1 35 ? 34.784 42.579 68.251 1.00 19.45 32 ILE B N 1
ATOM 1621 C CA . ILE B 1 35 ? 34.958 42.831 66.824 1.00 19.38 32 ILE B CA 1
ATOM 1622 C C . ILE B 1 35 ? 34.840 44.341 66.614 1.00 18.37 32 ILE B C 1
ATOM 1623 O O . ILE B 1 35 ? 33.910 44.952 67.155 1.00 18.67 32 ILE B O 1
ATOM 1628 N N . PRO B 1 36 ? 35.734 44.942 65.811 1.00 18.55 33 PRO B N 1
ATOM 1629 C CA . PRO B 1 36 ? 35.604 46.351 65.396 1.00 17.90 33 PRO B CA 1
ATOM 1630 C C . PRO B 1 36 ? 34.283 46.639 64.694 1.00 17.98 33 PRO B C 1
ATOM 1631 O O . PRO B 1 36 ? 33.765 45.782 63.995 1.00 15.58 33 PRO B O 1
ATOM 1635 N N . SER B 1 37 ? 33.739 47.845 64.859 1.00 18.02 34 SER B N 1
ATOM 1636 C CA . SER B 1 37 ? 32.397 48.093 64.314 1.00 19.32 34 SER B CA 1
ATOM 1637 C C . SER B 1 37 ? 32.354 48.077 62.775 1.00 19.14 34 SER B C 1
ATOM 1638 O O . SER B 1 37 ? 31.356 47.652 62.192 1.00 19.55 34 SER B O 1
ATOM 1641 N N . ASP B 1 38 ? 33.432 48.501 62.120 1.00 19.58 35 ASP B N 1
ATOM 1642 C CA . ASP B 1 38 ? 33.497 48.484 60.644 1.00 20.43 35 ASP B CA 1
ATOM 1643 C C . ASP B 1 38 ? 33.381 47.061 60.078 1.00 19.38 35 ASP B C 1
ATOM 1644 O O . ASP B 1 38 ? 32.832 46.851 58.989 1.00 18.83 35 ASP B O 1
ATOM 1649 N N . VAL B 1 39 ? 33.903 46.092 60.823 1.00 17.82 36 VAL B N 1
ATOM 1650 C CA . VAL B 1 39 ? 33.810 44.708 60.422 1.00 17.21 36 VAL B CA 1
ATOM 1651 C C . VAL B 1 39 ? 32.385 44.178 60.694 1.00 16.27 36 VAL B C 1
ATOM 1652 O O . VAL B 1 39 ? 31.761 43.525 59.837 1.00 16.33 36 VAL B O 1
ATOM 1656 N N . GLN B 1 40 ? 31.865 44.480 61.881 1.00 14.83 37 GLN B N 1
ATOM 1657 C CA . GLN B 1 40 ? 30.457 44.197 62.167 1.00 15.35 37 GLN B CA 1
ATOM 1658 C C . GLN B 1 40 ? 29.539 44.779 61.090 1.00 14.97 37 GLN B C 1
ATOM 1659 O O . GLN B 1 40 ? 28.583 44.120 60.642 1.00 15.00 37 GLN B O 1
ATOM 1665 N N . ASP B 1 41 ? 29.817 46.011 60.690 1.00 14.05 38 ASP B N 1
ATOM 1666 C CA . ASP B 1 41 ? 28.971 46.680 59.710 1.00 14.32 38 ASP B CA 1
ATOM 1667 C C . ASP B 1 41 ? 29.015 46.025 58.330 1.00 13.91 38 ASP B C 1
ATOM 1668 O O . ASP B 1 41 ? 28.001 46.013 57.613 1.00 13.97 38 ASP B O 1
ATOM 1673 N N . ASP B 1 42 ? 30.163 45.452 57.970 1.00 13.35 39 ASP B N 1
ATOM 1674 C CA . ASP B 1 42 ? 30.232 44.720 56.693 1.00 12.77 39 ASP B CA 1
ATOM 1675 C C . ASP B 1 42 ? 29.334 43.496 56.703 1.00 12.88 39 ASP B C 1
ATOM 1676 O O . ASP B 1 42 ? 28.652 43.202 55.708 1.00 12.28 39 ASP B O 1
ATOM 1681 N N . PHE B 1 43 ? 29.344 42.755 57.809 1.00 12.24 40 PHE B N 1
ATOM 1682 C CA . PHE B 1 43 ? 28.421 41.629 57.944 1.00 13.27 40 PHE B CA 1
ATOM 1683 C C . PHE B 1 43 ? 26.959 42.098 57.858 1.00 13.10 40 PHE B C 1
ATOM 1684 O O . PHE B 1 43 ? 26.147 41.483 57.142 1.00 12.52 40 PHE B O 1
ATOM 1692 N N . LEU B 1 44 ? 26.642 43.162 58.593 1.00 12.76 41 LEU B N 1
ATOM 1693 C CA . LEU B 1 44 ? 25.272 43.720 58.618 1.00 13.11 41 LEU B CA 1
ATOM 1694 C C . LEU B 1 44 ? 24.850 44.202 57.223 1.00 13.77 41 LEU B C 1
ATOM 1695 O O . LEU B 1 44 ? 23.702 44.009 56.813 1.00 13.92 41 LEU B O 1
ATOM 1700 N N . LYS B 1 45 ? 25.787 44.787 56.480 1.00 13.42 42 LYS B N 1
ATOM 1701 C CA . LYS B 1 45 ? 25.514 45.209 55.105 1.00 14.67 42 LYS B CA 1
ATOM 1702 C C . LYS B 1 45 ? 25.186 44.029 54.188 1.00 14.58 42 LYS B C 1
ATOM 1703 O O . LYS B 1 45 ? 24.308 44.113 53.326 1.00 13.80 42 LYS B O 1
ATOM 1709 N N . ARG B 1 46 ? 25.906 42.935 54.376 1.00 13.04 43 ARG B N 1
ATOM 1710 C CA . ARG B 1 46 ? 25.714 41.756 53.548 1.00 13.30 43 ARG B CA 1
ATOM 1711 C C . ARG B 1 46 ? 24.391 41.056 53.836 1.00 13.48 43 ARG B C 1
ATOM 1712 O O . ARG B 1 46 ? 23.708 40.623 52.904 1.00 14.26 43 ARG B O 1
ATOM 1720 N N . PHE B 1 47 ? 24.039 40.919 55.116 1.00 12.88 44 PHE B N 1
ATOM 1721 C CA . PHE B 1 47 ? 22.926 40.014 55.485 1.00 13.52 44 PHE B CA 1
ATOM 1722 C C . PHE B 1 47 ? 21.653 40.723 55.956 1.00 13.24 44 PHE B C 1
ATOM 1723 O O . PHE B 1 47 ? 20.566 40.102 55.985 1.00 13.29 44 PHE B O 1
ATOM 1731 N N . TYR B 1 48 ? 21.801 42.007 56.281 1.00 12.93 45 TYR B N 1
ATOM 1732 C CA . TYR B 1 48 ? 20.704 42.807 56.840 1.00 13.39 45 TYR B CA 1
ATOM 1733 C C . TYR B 1 48 ? 20.426 44.065 56.055 1.00 13.72 45 TYR B C 1
ATOM 1734 O O . TYR B 1 48 ? 19.747 44.971 56.556 1.00 14.08 45 TYR B O 1
ATOM 1743 N N . ASN B 1 49 ? 20.909 44.141 54.808 1.00 13.60 46 ASN B N 1
ATOM 1744 C CA . ASN B 1 49 ? 20.452 45.227 53.943 1.00 13.54 46 ASN B CA 1
ATOM 1745 C C . ASN B 1 49 ? 19.004 44.977 53.568 1.00 13.74 46 ASN B C 1
ATOM 1746 O O . ASN B 1 49 ? 18.519 43.847 53.633 1.00 13.49 46 ASN B O 1
ATOM 1751 N N . VAL B 1 50 ? 18.305 46.035 53.181 1.00 13.88 47 VAL B N 1
ATOM 1752 C CA . VAL B 1 50 ? 16.864 45.939 53.020 1.00 14.94 47 VAL B CA 1
ATOM 1753 C C . VAL B 1 50 ? 16.455 44.932 51.934 1.00 14.68 47 VAL B C 1
ATOM 1754 O O . VAL B 1 50 ? 15.490 44.179 52.124 1.00 14.31 47 VAL B O 1
ATOM 1758 N N . GLU B 1 51 ? 17.167 44.939 50.799 1.00 15.28 48 GLU B N 1
ATOM 1759 C CA . GLU B 1 51 ? 16.825 44.021 49.707 1.00 15.98 48 GLU B CA 1
ATOM 1760 C C . GLU B 1 51 ? 16.938 42.543 50.119 1.00 14.75 48 GLU B C 1
ATOM 1761 O O . GLU B 1 51 ? 16.015 41.746 49.874 1.00 14.30 48 GLU B O 1
ATOM 1767 N N . THR B 1 52 ? 18.057 42.186 50.743 1.00 14.09 49 THR B N 1
ATOM 1768 C CA . THR B 1 52 ? 18.252 40.833 51.230 1.00 14.44 49 THR B CA 1
ATOM 1769 C C . THR B 1 52 ? 17.189 40.461 52.257 1.00 13.61 49 THR B C 1
ATOM 1770 O O . THR B 1 52 ? 16.697 39.321 52.259 1.00 14.05 49 THR B O 1
ATOM 1774 N N . LEU B 1 53 ? 16.824 41.418 53.128 1.00 12.52 50 LEU B N 1
ATOM 1775 C CA . LEU B 1 53 ? 15.778 41.146 54.112 1.00 11.99 50 LEU B CA 1
ATOM 1776 C C . LEU B 1 53 ? 14.422 40.931 53.459 1.00 12.21 50 LEU B C 1
ATOM 1777 O O . LEU B 1 53 ? 13.707 40.003 53.833 1.00 12.14 50 LEU B O 1
ATOM 1782 N N . HIS B 1 54 ? 14.083 41.720 52.440 1.00 12.27 51 HIS B N 1
ATOM 1783 C CA . HIS B 1 54 ? 12.844 41.444 51.727 1.00 12.95 51 HIS B CA 1
ATOM 1784 C C . HIS B 1 54 ? 12.801 40.011 51.227 1.00 13.56 51 HIS B C 1
ATOM 1785 O O . HIS B 1 54 ? 11.775 39.322 51.389 1.00 13.20 51 HIS B O 1
ATOM 1792 N N . ASN B 1 55 ? 13.904 39.568 50.630 1.00 13.81 52 ASN B N 1
ATOM 1793 C CA . ASN B 1 55 ? 13.991 38.199 50.110 1.00 14.98 52 ASN B CA 1
ATOM 1794 C C . ASN B 1 55 ? 13.871 37.135 51.182 1.00 14.76 52 ASN B C 1
ATOM 1795 O O . ASN B 1 55 ? 13.153 36.157 50.998 1.00 14.19 52 ASN B O 1
ATOM 1800 N N . ARG B 1 56 ? 14.584 37.335 52.288 1.00 14.27 53 ARG B N 1
ATOM 1801 C CA . ARG B 1 56 ? 14.573 36.398 53.415 1.00 16.01 53 ARG B CA 1
ATOM 1802 C C . ARG B 1 56 ? 13.182 36.313 54.045 1.00 15.11 53 ARG B C 1
ATOM 1803 O O . ARG B 1 56 ? 12.703 35.209 54.384 1.00 15.32 53 ARG B O 1
ATOM 1811 N N . ILE B 1 57 ? 12.535 37.475 54.201 1.00 14.34 54 ILE B N 1
ATOM 1812 C CA . ILE B 1 57 ? 11.174 37.534 54.760 1.00 14.85 54 ILE B CA 1
ATOM 1813 C C . ILE B 1 57 ? 10.186 36.801 53.837 1.00 15.76 54 ILE B C 1
ATOM 1814 O O . ILE B 1 57 ? 9.305 36.099 54.311 1.00 15.92 54 ILE B O 1
ATOM 1819 N N . SER B 1 58 ? 10.349 36.951 52.525 1.00 16.32 55 SER B N 1
ATOM 1820 C CA . SER B 1 58 ? 9.508 36.231 51.553 1.00 18.92 55 SER B CA 1
ATOM 1821 C C . SER B 1 58 ? 9.703 34.729 51.588 1.00 18.60 55 SER B C 1
ATOM 1822 O O . SER B 1 58 ? 8.761 33.986 51.361 1.00 21.25 55 SER B O 1
ATOM 1825 N N . ALA B 1 59 ? 10.917 34.290 51.854 1.00 17.96 56 ALA B N 1
ATOM 1826 C CA . ALA B 1 59 ? 11.300 32.906 51.587 1.00 18.38 56 ALA B CA 1
ATOM 1827 C C . ALA B 1 59 ? 11.382 32.031 52.833 1.00 18.16 56 ALA B C 1
ATOM 1828 O O . ALA B 1 59 ? 11.383 30.801 52.725 1.00 17.18 56 ALA B O 1
ATOM 1830 N N . THR B 1 60 ? 11.486 32.658 54.005 1.00 17.13 57 THR B N 1
ATOM 1831 C CA . THR B 1 60 ? 11.803 31.914 55.221 1.00 17.02 57 THR B CA 1
ATOM 1832 C C . THR B 1 60 ? 10.998 32.468 56.410 1.00 16.66 57 THR B C 1
ATOM 1833 O O . THR B 1 60 ? 10.643 33.657 56.428 1.00 16.55 57 THR B O 1
ATOM 1837 N N . PRO B 1 61 ? 10.718 31.620 57.404 1.00 15.40 58 PRO B N 1
ATOM 1838 C CA . PRO B 1 61 ? 9.951 32.045 58.589 1.00 13.99 58 PRO B CA 1
ATOM 1839 C C . PRO B 1 61 ? 10.636 33.148 59.389 1.00 14.29 58 PRO B C 1
ATOM 1840 O O . PRO B 1 61 ? 11.741 32.966 59.928 1.00 12.56 58 PRO B O 1
ATOM 1844 N N . PHE B 1 62 ? 9.963 34.298 59.448 1.00 13.99 59 PHE B N 1
ATOM 1845 C CA . PHE B 1 62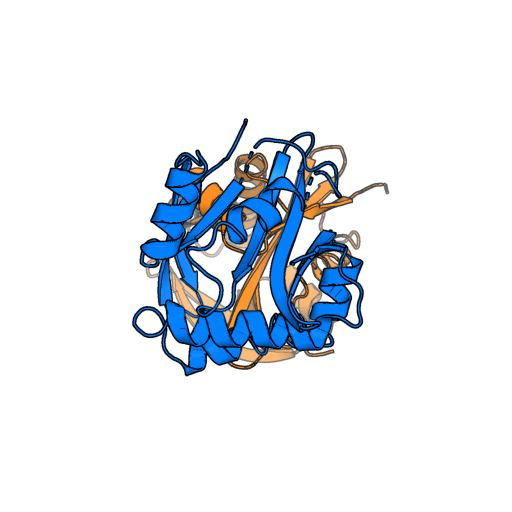 ? 10.460 35.451 60.157 1.00 13.88 59 PHE B CA 1
ATOM 1846 C C . PHE B 1 62 ? 9.353 35.966 61.043 1.00 12.78 59 PHE B C 1
ATOM 1847 O O . PHE B 1 62 ? 8.277 36.260 60.530 1.00 11.73 59 PHE B O 1
ATOM 1855 N N . ALA B 1 63 ? 9.605 36.055 62.353 1.00 12.02 60 ALA B N 1
ATOM 1856 C CA . ALA B 1 63 ? 8.618 36.578 63.304 1.00 11.82 60 ALA B CA 1
ATOM 1857 C C . ALA B 1 63 ? 9.175 37.861 63.908 1.00 11.54 60 ALA B C 1
ATOM 1858 O O . ALA B 1 63 ? 10.394 37.988 64.089 1.00 10.11 60 ALA B O 1
ATOM 1860 N N . VAL B 1 64 ? 8.287 38.810 64.206 1.00 11.17 61 VAL B N 1
ATOM 1861 C CA . VAL B 1 64 ? 8.707 40.029 64.916 1.00 11.65 61 VAL B CA 1
ATOM 1862 C C . VAL B 1 64 ? 7.959 40.210 66.224 1.00 11.48 61 VAL B C 1
ATOM 1863 O O . VAL B 1 64 ? 6.800 39.785 66.385 1.00 12.44 61 VAL B O 1
ATOM 1867 N N . LEU B 1 65 ? 8.640 40.879 67.145 1.00 11.02 62 LEU B N 1
ATOM 1868 C CA . LEU B 1 65 ? 8.062 41.297 68.417 1.00 11.28 62 LEU B CA 1
ATOM 1869 C C . LEU B 1 65 ? 7.845 42.800 68.291 1.00 11.67 62 LEU B C 1
ATOM 1870 O O . LEU B 1 65 ? 8.758 43.521 67.916 1.00 11.05 62 LEU B O 1
ATOM 1875 N N . GLU B 1 66 ? 6.625 43.257 68.551 1.00 11.76 63 GLU B N 1
ATOM 1876 C CA . GLU B 1 66 ? 6.299 44.650 68.333 1.00 14.43 63 GLU B CA 1
ATOM 1877 C C . GLU B 1 66 ? 5.678 45.210 69.620 1.00 14.60 63 GLU B C 1
ATOM 1878 O O . GLU B 1 66 ? 4.852 44.550 70.248 1.00 15.19 63 GLU B O 1
ATOM 1884 N N . GLN B 1 67 ? 6.105 46.400 70.027 1.00 15.62 64 GLN B N 1
ATOM 1885 C CA . GLN B 1 67 ? 5.548 47.048 71.236 1.00 17.30 64 GLN B CA 1
ATOM 1886 C C . GLN B 1 67 ? 5.648 48.566 71.105 1.00 17.63 64 GLN B C 1
ATOM 1887 O O . GLN B 1 67 ? 6.623 49.079 70.563 1.00 17.17 64 GLN B O 1
ATOM 1893 N N . ALA B 1 68 ? 4.626 49.286 71.585 1.00 19.10 65 ALA B N 1
ATOM 1894 C CA . ALA B 1 68 ? 4.535 50.735 71.365 1.00 20.08 65 ALA B CA 1
ATOM 1895 C C . ALA B 1 68 ? 4.711 51.086 69.869 1.00 21.23 65 ALA B C 1
ATOM 1896 O O . ALA B 1 68 ? 5.382 52.071 69.531 1.00 21.53 65 ALA B O 1
ATOM 1898 N N . ASP B 1 69 ? 4.130 50.255 68.997 1.00 22.45 66 ASP B N 1
ATOM 1899 C CA . ASP B 1 69 ? 4.161 50.429 67.521 1.00 23.57 66 ASP B CA 1
ATOM 1900 C C . ASP B 1 69 ? 5.562 50.279 66.884 1.00 22.36 66 ASP B C 1
ATOM 1901 O O . ASP B 1 69 ? 5.812 50.709 65.749 1.00 23.48 66 ASP B O 1
ATOM 1906 N N . LYS B 1 70 ? 6.489 49.660 67.591 1.00 20.07 67 LYS B N 1
ATOM 1907 C CA . LYS B 1 70 ? 7.838 49.580 67.042 1.00 16.69 67 LYS B CA 1
ATOM 1908 C C . LYS B 1 70 ? 8.266 48.135 67.085 1.00 14.86 67 LYS B C 1
ATOM 1909 O O . LYS B 1 70 ? 8.028 47.469 68.077 1.00 13.15 67 LYS B O 1
ATOM 1915 N N . VAL B 1 71 ? 8.873 47.633 66.001 1.00 13.41 68 VAL B N 1
ATOM 1916 C CA . VAL B 1 71 ? 9.518 46.309 66.054 1.00 12.51 68 VAL B CA 1
ATOM 1917 C C . VAL B 1 71 ? 10.759 46.392 66.972 1.00 12.54 68 VAL B C 1
ATOM 1918 O O . VAL B 1 71 ? 11.681 47.189 66.741 1.00 12.68 68 VAL B O 1
ATOM 1922 N N . ILE B 1 72 ? 10.770 45.566 68.007 1.00 12.27 69 ILE B N 1
ATOM 1923 C CA . ILE B 1 72 ? 11.838 45.596 69.012 1.00 11.95 69 ILE B CA 1
ATOM 1924 C C . ILE B 1 72 ? 12.603 44.279 69.128 1.00 11.70 69 ILE B C 1
ATOM 1925 O O . ILE B 1 72 ? 13.548 44.166 69.915 1.00 10.89 69 ILE B O 1
ATOM 1930 N N . GLY B 1 73 ? 12.219 43.285 68.325 1.00 10.39 70 GLY B N 1
ATOM 1931 C CA . GLY B 1 73 ? 12.908 41.992 68.310 1.00 10.18 70 GLY B CA 1
ATOM 1932 C C . GLY B 1 73 ? 12.461 41.212 67.079 1.00 10.45 70 GLY B C 1
ATOM 1933 O O . GLY B 1 73 ? 11.379 41.491 66.523 1.00 9.30 70 GLY B O 1
ATOM 1934 N N . PHE B 1 74 ? 13.250 40.225 66.690 1.00 9.34 71 PHE B N 1
ATOM 1935 C CA . PHE B 1 74 ? 12.818 39.331 65.610 1.00 9.91 71 PHE B CA 1
ATOM 1936 C C . PHE B 1 74 ? 13.496 37.985 65.711 1.00 10.15 71 PHE B C 1
ATOM 1937 O O . PHE B 1 74 ? 14.545 37.833 66.381 1.00 11.49 71 PHE B O 1
ATOM 1945 N N . ALA B 1 75 ? 12.911 36.996 65.034 1.00 9.90 72 ALA B N 1
ATOM 1946 C CA . ALA B 1 75 ? 13.486 35.643 65.012 1.00 10.86 72 ALA B CA 1
ATOM 1947 C C . ALA B 1 75 ? 13.326 35.089 63.621 1.00 10.33 72 ALA B C 1
ATOM 1948 O O . ALA B 1 75 ? 12.282 35.284 62.998 1.00 10.76 72 ALA B O 1
ATOM 1950 N N . ASN B 1 76 ? 14.347 34.386 63.146 1.00 10.41 73 ASN B N 1
ATOM 1951 C CA . ASN B 1 76 ? 14.253 33.731 61.836 1.00 10.72 73 ASN B CA 1
ATOM 1952 C C . ASN B 1 76 ? 14.556 32.252 62.044 1.00 10.61 73 ASN B C 1
ATOM 1953 O O . ASN B 1 76 ? 15.605 31.914 62.622 1.00 11.51 73 ASN B O 1
ATOM 1958 N N . PHE B 1 77 ? 13.638 31.387 61.598 1.00 11.00 74 PHE B N 1
ATOM 1959 C CA . PHE B 1 77 ? 13.737 29.940 61.811 1.00 12.33 74 PHE B CA 1
ATOM 1960 C C . PHE B 1 77 ? 14.024 29.313 60.458 1.00 13.94 74 PHE B C 1
ATOM 1961 O O . PHE B 1 77 ? 13.347 29.636 59.483 1.00 15.26 74 PHE B O 1
ATOM 1969 N N . ILE B 1 78 ? 15.007 28.417 60.387 1.00 13.38 75 ILE B N 1
ATOM 1970 C CA . ILE B 1 78 ? 15.339 27.750 59.132 1.00 14.00 75 ILE B CA 1
ATOM 1971 C C . ILE B 1 78 ? 15.321 26.215 59.310 1.00 13.59 75 ILE B C 1
ATOM 1972 O O . ILE B 1 78 ? 15.509 25.712 60.413 1.00 14.12 75 ILE B O 1
ATOM 1977 N N . GLU B 1 79 ? 15.072 25.500 58.223 1.00 12.41 76 GLU B N 1
ATOM 1978 C CA . GLU B 1 79 ? 15.014 24.035 58.242 1.00 14.26 76 GLU B CA 1
ATOM 1979 C C . GLU B 1 79 ? 16.395 23.428 58.262 1.00 14.18 76 GLU B C 1
ATOM 1980 O O . GLU B 1 79 ? 17.306 23.883 57.559 1.00 14.89 76 GLU B O 1
ATOM 1986 N N . LEU B 1 80 ? 16.531 22.377 59.061 1.00 14.28 77 LEU B N 1
ATOM 1987 C CA . LEU B 1 80 ? 17.676 21.479 58.992 1.00 14.71 77 LEU B CA 1
ATOM 1988 C C . LEU B 1 80 ? 17.146 20.101 58.590 1.00 15.66 77 LEU B C 1
ATOM 1989 O O . LEU B 1 80 ? 15.948 19.833 58.715 1.00 15.15 77 LEU B O 1
ATOM 1994 N N . GLU B 1 81 ? 18.030 19.219 58.134 1.00 17.34 78 GLU B N 1
ATOM 1995 C CA . GLU B 1 81 ? 17.609 17.857 57.800 1.00 19.76 78 GLU B CA 1
ATOM 1996 C C . GLU B 1 81 ? 17.025 17.102 59.007 1.00 20.05 78 GLU B C 1
ATOM 1997 O O . GLU B 1 81 ? 17.312 17.417 60.166 1.00 19.86 78 GLU B O 1
ATOM 2003 N N . LYS B 1 82 ? 16.188 16.107 58.717 1.00 20.27 79 LYS B N 1
ATOM 2004 C CA . LYS B 1 82 ? 15.732 15.130 59.703 1.00 20.99 79 LYS B CA 1
ATOM 2005 C C . LYS B 1 82 ? 14.824 15.694 60.793 1.00 20.41 79 LYS B C 1
ATOM 2006 O O . LYS B 1 82 ? 14.852 15.251 61.952 1.00 20.33 79 LYS B O 1
ATOM 2012 N N . GLY B 1 83 ? 14.009 16.666 60.400 1.00 19.75 80 GLY B N 1
ATOM 2013 C CA . GLY B 1 83 ? 12.979 17.221 61.280 1.00 19.11 80 GLY B CA 1
ATOM 2014 C C . GLY B 1 83 ? 13.565 18.119 62.345 1.00 18.18 80 GLY B C 1
ATOM 2015 O O . GLY B 1 83 ? 12.963 18.302 63.421 1.00 20.00 80 GLY B O 1
ATOM 2016 N N A LYS B 1 84 ? 14.743 18.671 62.061 0.50 16.92 81 LYS B N 1
ATOM 2017 N N B LYS B 1 84 ? 14.729 18.690 62.044 0.50 17.18 81 LYS B N 1
ATOM 2018 C CA A LYS B 1 84 ? 15.403 19.598 62.978 0.50 15.05 81 LYS B CA 1
ATOM 2019 C CA B LYS B 1 84 ? 15.422 19.584 62.967 0.50 15.54 81 LYS B CA 1
ATOM 2020 C C A LYS B 1 84 ? 15.260 21.031 62.472 0.50 14.28 81 LYS B C 1
ATOM 2021 C C B LYS B 1 84 ? 15.334 21.027 62.459 0.50 14.57 81 LYS B C 1
ATOM 2022 O O A LYS B 1 84 ? 14.968 21.263 61.297 0.50 13.80 81 LYS B O 1
ATOM 2023 O O B LYS B 1 84 ? 15.136 21.261 61.265 0.50 14.13 81 LYS B O 1
ATOM 2034 N N . SER B 1 85 ? 15.452 21.980 63.376 1.00 13.10 82 SER B N 1
ATOM 2035 C CA . SER B 1 85 ? 15.329 23.393 63.037 1.00 12.41 82 SER B CA 1
ATOM 2036 C C . SER B 1 85 ? 16.502 24.156 63.556 1.00 12.26 82 SER B C 1
ATOM 2037 O O . SER B 1 85 ? 17.169 23.729 64.499 1.00 10.39 82 SER B O 1
ATOM 2040 N N . GLU B 1 86 ? 16.735 25.310 62.943 1.00 11.66 83 GLU B N 1
ATOM 2041 C CA . GLU B 1 86 ? 17.740 26.228 63.469 1.00 12.32 83 GLU B CA 1
ATOM 2042 C C . GLU B 1 86 ? 17.173 27.603 63.689 1.00 12.64 83 GLU B C 1
ATOM 2043 O O . GLU B 1 86 ? 16.465 28.174 62.828 1.00 12.22 83 GLU B O 1
ATOM 2049 N N . LEU B 1 87 ? 17.492 28.155 64.855 1.00 12.89 84 LEU B N 1
ATOM 2050 C CA . LEU B 1 87 ? 17.201 29.541 65.124 1.00 13.51 84 LEU B CA 1
ATOM 2051 C C . LEU B 1 87 ? 18.344 30.363 64.505 1.00 13.98 84 LEU B C 1
ATOM 2052 O O . LEU B 1 87 ? 19.414 30.581 65.118 1.00 14.50 84 LEU B O 1
ATOM 2057 N N . ALA B 1 88 ? 18.157 30.733 63.243 1.00 12.68 85 ALA B N 1
ATOM 2058 C CA . ALA B 1 88 ? 19.218 31.344 62.455 1.00 13.93 85 ALA B CA 1
ATOM 2059 C C . ALA B 1 88 ? 19.497 32.771 62.926 1.00 14.16 85 ALA B C 1
ATOM 2060 O O . ALA B 1 88 ? 20.621 33.263 62.794 1.00 15.02 85 ALA B O 1
ATOM 2062 N N . ALA B 1 89 ? 18.472 33.442 63.454 1.00 12.91 86 ALA B N 1
ATOM 2063 C CA . ALA B 1 89 ? 18.648 34.805 63.989 1.00 12.09 86 ALA B CA 1
ATOM 2064 C C . ALA B 1 89 ? 17.662 34.951 65.136 1.00 12.22 86 ALA B C 1
ATOM 2065 O O . ALA B 1 89 ? 16.518 34.519 65.037 1.00 11.88 86 ALA B O 1
ATOM 2067 N N . PHE B 1 90 ? 18.122 35.516 66.238 1.00 11.24 87 PHE B N 1
ATOM 2068 C CA . PHE B 1 90 ? 17.230 35.792 67.355 1.00 11.71 87 PHE B CA 1
ATOM 2069 C C . PHE B 1 90 ? 17.811 37.025 68.060 1.00 11.76 87 PHE B C 1
ATOM 2070 O O . PHE B 1 90 ? 18.875 36.932 68.687 1.00 11.80 87 PHE B O 1
ATOM 2078 N N . TYR B 1 91 ? 17.167 38.183 67.878 1.00 10.42 88 TYR B N 1
ATOM 2079 C CA . TYR B 1 91 ? 17.697 39.444 68.421 1.00 11.99 88 TYR B CA 1
ATOM 2080 C C . TYR B 1 91 ? 16.596 40.229 69.112 1.00 11.55 88 TYR B C 1
ATOM 2081 O O . TYR B 1 91 ? 15.485 40.317 68.596 1.00 11.77 88 TYR B O 1
ATOM 2090 N N . LEU B 1 92 ? 16.910 40.769 70.286 1.00 11.51 89 LEU B N 1
ATOM 2091 C CA . LEU B 1 92 ? 16.079 41.775 70.939 1.00 12.21 89 LEU B CA 1
ATOM 2092 C C . LEU B 1 92 ? 16.894 43.053 71.090 1.00 11.99 89 LEU B C 1
ATOM 2093 O O . LEU B 1 92 ? 18.108 42.974 71.306 1.00 12.52 89 LEU B O 1
ATOM 2098 N N . LEU B 1 93 ? 16.257 44.223 71.000 1.00 12.06 90 LEU B N 1
ATOM 2099 C CA . LEU B 1 93 ? 16.942 45.436 71.446 1.00 11.77 90 LEU B CA 1
ATOM 2100 C C . LEU B 1 93 ? 17.379 45.248 72.904 1.00 11.50 90 LEU B C 1
ATOM 2101 O O . LEU B 1 93 ? 16.655 44.638 73.692 1.00 11.77 90 LEU B O 1
ATOM 2106 N N . PRO B 1 94 ? 18.579 45.755 73.257 1.00 11.32 91 PRO B N 1
ATOM 2107 C CA . PRO B 1 94 ? 19.084 45.678 74.622 1.00 11.63 91 PRO B CA 1
ATOM 2108 C C . PRO B 1 94 ? 18.054 46.205 75.629 1.00 11.56 91 PRO B C 1
ATOM 2109 O O . PRO B 1 94 ? 18.025 45.752 76.786 1.00 12.07 91 PRO B O 1
ATOM 2113 N N . GLU B 1 95 ? 17.236 47.171 75.204 1.00 10.74 92 GLU B N 1
ATOM 2114 C CA . GLU B 1 95 ? 16.250 47.841 76.080 1.00 11.64 92 GLU B CA 1
ATOM 2115 C C . GLU B 1 95 ? 15.027 46.998 76.462 1.00 12.47 92 GLU B C 1
ATOM 2116 O O . GLU B 1 95 ? 14.271 47.361 77.380 1.00 12.45 92 GLU B O 1
ATOM 2122 N N . VAL B 1 96 ? 14.833 45.879 75.773 1.00 12.81 93 VAL B N 1
ATOM 2123 C CA . VAL B 1 96 ? 13.600 45.112 75.945 1.00 14.67 93 VAL B CA 1
ATOM 2124 C C . VAL B 1 96 ? 13.884 43.697 76.409 1.00 15.70 93 VAL B C 1
ATOM 2125 O O . VAL B 1 96 ? 12.990 42.842 76.419 1.00 16.36 93 VAL B O 1
ATOM 2129 N N . THR B 1 97 ? 15.122 43.478 76.840 1.00 17.42 94 THR B N 1
ATOM 2130 C CA . THR B 1 97 ? 15.514 42.214 77.430 1.00 18.58 94 THR B CA 1
ATOM 2131 C C . THR B 1 97 ? 15.057 42.160 78.888 1.00 19.85 94 THR B C 1
ATOM 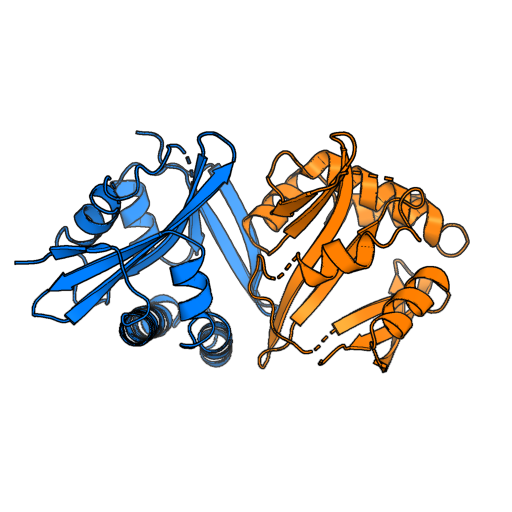2132 O O . THR B 1 97 ? 14.737 43.196 79.509 1.00 20.17 94 THR B O 1
ATOM 2136 N N . GLN B 1 98 ? 15.007 40.948 79.436 1.00 20.80 95 GLN B N 1
ATOM 2137 C CA . GLN B 1 98 ? 14.727 40.737 80.861 1.00 22.70 95 GLN B CA 1
ATOM 2138 C C . GLN B 1 98 ? 13.286 41.082 81.243 1.00 22.06 95 GLN B C 1
ATOM 2139 O O . GLN B 1 98 ? 13.012 41.342 82.422 1.00 23.27 95 GLN B O 1
ATOM 2145 N N A ARG B 1 99 ? 12.382 41.074 80.259 0.50 22.14 96 ARG B N 1
ATOM 2146 N N B ARG B 1 99 ? 12.385 41.104 80.261 0.50 22.02 96 ARG B N 1
ATOM 2147 C CA A ARG B 1 99 ? 10.969 41.430 80.459 0.50 21.69 96 ARG B CA 1
ATOM 2148 C CA B ARG B 1 99 ? 10.976 41.429 80.499 0.50 21.46 96 ARG B CA 1
ATOM 2149 C C A ARG B 1 99 ? 9.992 40.291 80.169 0.50 21.09 96 ARG B C 1
ATOM 2150 C C B ARG B 1 99 ? 10.008 40.338 80.020 0.50 20.94 96 ARG B C 1
ATOM 2151 O O A ARG B 1 99 ? 8.778 40.483 80.245 0.50 21.04 96 ARG B O 1
ATOM 2152 O O B ARG B 1 99 ? 8.821 40.609 79.830 0.50 20.82 96 ARG B O 1
ATOM 2167 N N . GLY B 1 100 ? 10.513 39.119 79.815 1.00 20.45 97 GLY B N 1
ATOM 2168 C CA . GLY B 1 100 ? 9.672 37.978 79.426 1.00 18.96 97 GLY B CA 1
ATOM 2169 C C . GLY B 1 100 ? 9.329 37.963 77.939 1.00 17.86 97 GLY B C 1
ATOM 2170 O O . GLY B 1 100 ? 8.646 37.042 77.443 1.00 18.13 97 GLY B O 1
ATOM 2171 N N . LEU B 1 101 ? 9.814 38.962 77.209 1.00 16.29 98 LEU B N 1
ATOM 2172 C CA . LEU B 1 101 ? 9.404 39.098 75.806 1.00 15.42 98 LEU B CA 1
ATOM 2173 C C . LEU B 1 101 ? 10.115 38.123 74.854 1.00 15.27 98 LEU B C 1
ATOM 2174 O O . LEU B 1 101 ? 9.562 37.753 73.821 1.00 15.05 98 LEU B O 1
ATOM 2179 N N . GLY B 1 102 ? 11.342 37.719 75.184 1.00 14.76 99 GLY B N 1
ATOM 2180 C CA . GLY B 1 102 ? 12.066 36.798 74.295 1.00 14.27 99 GLY B CA 1
ATOM 2181 C C . GLY B 1 102 ? 11.425 35.413 74.314 1.00 14.19 99 GLY B C 1
ATOM 2182 O O . GLY B 1 102 ? 11.375 34.728 73.307 1.00 13.15 99 GLY B O 1
ATOM 2183 N N . THR B 1 103 ? 10.958 35.004 75.489 1.00 13.76 100 THR B N 1
ATOM 2184 C CA . THR B 1 103 ? 10.250 33.748 75.645 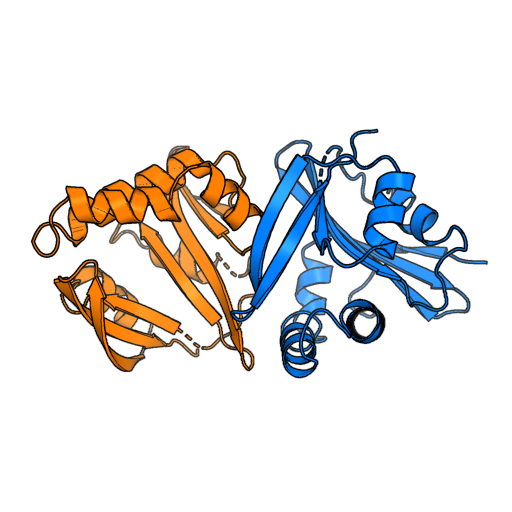1.00 14.63 100 THR B CA 1
ATOM 2185 C C . THR B 1 103 ? 9.029 33.717 74.724 1.00 14.43 100 THR B C 1
ATOM 2186 O O . THR B 1 103 ? 8.778 32.707 74.055 1.00 14.92 100 THR B O 1
ATOM 2190 N N . GLU B 1 104 ? 8.277 34.819 74.696 1.00 14.06 101 GLU B N 1
ATOM 2191 C CA . GLU B 1 104 ? 7.067 34.929 73.856 1.00 14.29 101 GLU B CA 1
ATOM 2192 C C . GLU B 1 104 ? 7.428 34.900 72.382 1.00 14.51 101 GLU B C 1
ATOM 2193 O O . GLU B 1 104 ? 6.819 34.171 71.583 1.00 13.34 101 GLU B O 1
ATOM 2199 N N . LEU B 1 105 ? 8.425 35.703 72.013 1.00 13.41 102 LEU B N 1
ATOM 2200 C CA . LEU B 1 105 ? 8.870 35.719 70.608 1.00 13.57 102 LEU B CA 1
ATOM 2201 C C . LEU B 1 105 ? 9.232 34.320 70.121 1.00 13.84 102 LEU B C 1
ATOM 2202 O O . LEU B 1 105 ? 8.767 33.890 69.054 1.00 14.59 102 LEU B O 1
ATOM 2207 N N . LEU B 1 106 ? 10.030 33.606 70.913 1.00 14.29 103 LEU B N 1
ATOM 2208 C CA . LEU B 1 106 ? 10.439 32.237 70.584 1.00 15.62 103 LEU B CA 1
ATOM 2209 C C . LEU B 1 106 ? 9.251 31.272 70.518 1.00 15.67 103 LEU B C 1
ATOM 2210 O O . LEU B 1 106 ? 9.061 30.585 69.505 1.00 14.53 103 LEU B O 1
ATOM 2215 N N . GLU B 1 107 ? 8.435 31.242 71.572 1.00 15.87 104 GLU B N 1
ATOM 2216 C CA . GLU B 1 107 ? 7.380 30.237 71.648 1.00 17.62 104 GLU B CA 1
ATOM 2217 C C . GLU B 1 107 ? 6.277 30.496 70.626 1.00 17.73 104 GLU B C 1
ATOM 2218 O O . GLU B 1 107 ? 5.829 29.572 69.969 1.00 18.86 104 GLU B O 1
ATOM 2224 N N . VAL B 1 108 ? 5.868 31.753 70.480 1.00 18.33 105 VAL B N 1
ATOM 2225 C CA . VAL B 1 108 ? 4.799 32.128 69.554 1.00 17.77 105 VAL B CA 1
ATOM 2226 C C . VAL B 1 108 ? 5.293 32.109 68.101 1.00 17.15 105 VAL B C 1
ATOM 2227 O O . VAL B 1 108 ? 4.565 31.691 67.183 1.00 16.06 105 VAL B O 1
ATOM 2231 N N . GLY B 1 109 ? 6.538 32.541 67.893 1.00 15.70 106 GLY B N 1
ATOM 2232 C CA . GLY B 1 109 ? 7.176 32.432 66.585 1.00 15.23 106 GLY B CA 1
ATOM 2233 C C . GLY B 1 109 ? 7.174 30.997 66.075 1.00 15.28 106 GLY B C 1
ATOM 2234 O O . GLY B 1 109 ? 6.910 30.747 64.892 1.00 14.84 106 GLY B O 1
ATOM 2243 N N . THR B 1 111 ? 5.087 28.552 66.961 1.00 15.59 108 THR B N 1
ATOM 2244 C CA . THR B 1 111 ? 3.675 28.264 66.639 1.00 15.34 108 THR B CA 1
ATOM 2245 C C . THR B 1 111 ? 3.232 28.759 65.259 1.00 15.40 108 THR B C 1
ATOM 2246 O O . THR B 1 111 ? 2.651 27.985 64.460 1.00 14.31 108 THR B O 1
ATOM 2250 N N . LEU B 1 112 ? 3.498 30.043 64.989 1.00 14.42 109 LEU B N 1
ATOM 2251 C CA . LEU B 1 112 ? 3.108 30.683 63.745 1.00 15.00 109 LEU B CA 1
ATOM 2252 C C . LEU B 1 112 ? 3.643 29.960 62.528 1.00 15.02 109 LEU B C 1
ATOM 2253 O O . LEU B 1 112 ? 2.978 29.942 61.476 1.00 14.23 109 LEU B O 1
ATOM 2258 N N . PHE B 1 113 ? 4.836 29.361 62.663 1.00 14.02 110 PHE B N 1
ATOM 2259 C CA . PHE B 1 113 ? 5.455 28.763 61.506 1.00 14.51 110 PHE B CA 1
ATOM 2260 C C . PHE B 1 113 ? 5.566 27.245 61.571 1.00 13.98 110 PHE B C 1
ATOM 2261 O O . PHE B 1 113 ? 6.209 26.625 60.724 1.00 15.36 110 PHE B O 1
ATOM 2269 N N . HIS B 1 114 ? 4.900 26.641 62.548 1.00 13.66 111 HIS B N 1
ATOM 2270 C CA . HIS B 1 114 ? 4.888 25.172 62.670 1.00 12.62 111 HIS B CA 1
ATOM 2271 C C . HIS B 1 114 ? 6.308 24.620 62.798 1.00 13.02 111 HIS B C 1
ATOM 2272 O O . HIS B 1 114 ? 6.625 23.550 62.266 1.00 13.02 111 HIS B O 1
ATOM 2279 N N . VAL B 1 115 ? 7.156 25.340 63.522 1.00 12.65 112 VAL B N 1
ATOM 2280 C CA . VAL B 1 115 ? 8.575 24.960 63.659 1.00 13.65 112 VAL B CA 1
ATOM 2281 C C . VAL B 1 115 ? 8.779 23.737 64.556 1.00 13.43 112 VAL B C 1
ATOM 2282 O O . VAL B 1 115 ? 8.385 23.760 65.736 1.00 13.92 112 VAL B O 1
ATOM 2286 N N . PRO B 1 116 ? 9.409 22.666 64.022 1.00 12.97 113 PRO B N 1
ATOM 2287 C CA . PRO B 1 116 ? 9.598 21.470 64.858 1.00 13.40 113 PRO B CA 1
ATOM 2288 C C . PRO B 1 116 ? 10.830 21.527 65.761 1.00 13.65 113 PRO B C 1
ATOM 2289 O O . PRO B 1 116 ? 11.800 22.235 65.484 1.00 12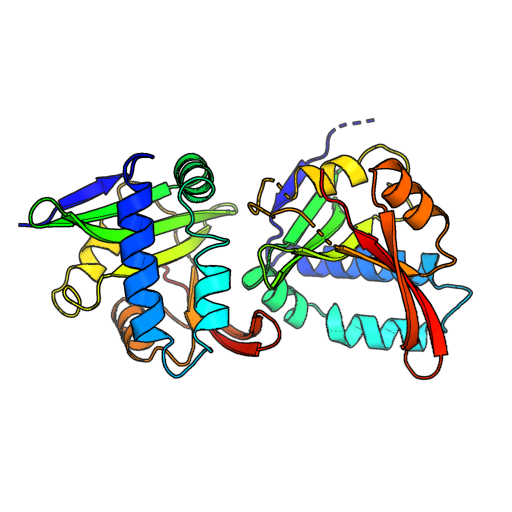.72 113 PRO B O 1
ATOM 2293 N N . LEU B 1 117 ? 10.761 20.779 66.856 1.00 14.96 114 LEU B N 1
ATOM 2294 C CA . LEU B 1 117 ? 11.946 20.473 67.673 1.00 15.24 114 LEU B CA 1
ATOM 2295 C C . LEU B 1 117 ? 12.636 19.213 67.111 1.00 15.16 114 LEU B C 1
ATOM 2296 O O . LEU B 1 117 ? 11.965 18.360 66.510 1.00 15.81 114 LEU B O 1
ATOM 2301 N N . PRO B 1 118 ? 13.966 19.057 67.321 1.00 15.03 115 PRO B N 1
ATOM 2302 C CA . PRO B 1 118 ? 14.864 19.928 68.078 1.00 15.34 115 PRO B CA 1
ATOM 2303 C C . PRO B 1 118 ? 15.242 21.185 67.311 1.00 15.30 115 PRO B C 1
ATOM 2304 O O . PRO B 1 118 ? 15.384 21.143 66.083 1.00 15.34 115 PRO B O 1
ATOM 2316 N N . PHE B 1 120 ? 18.137 24.178 67.075 1.00 12.11 117 PHE B N 1
ATOM 2317 C CA . PHE B 1 120 ? 19.515 24.500 67.431 1.00 11.60 117 PHE B CA 1
ATOM 2318 C C . PHE B 1 120 ? 19.760 26.007 67.397 1.00 11.52 117 PHE B C 1
ATOM 2319 O O . PHE B 1 120 ? 19.096 26.719 66.646 1.00 12.59 117 PHE B O 1
ATOM 2327 N N . VAL B 1 121 ? 20.731 26.477 68.173 1.00 11.41 118 VAL B N 1
ATOM 2328 C CA . VAL B 1 121 ? 21.123 27.888 68.101 1.00 11.80 118 VAL B CA 1
ATOM 2329 C C . VAL B 1 121 ? 22.603 28.014 68.414 1.00 12.68 118 VAL B C 1
ATOM 2330 O O . VAL B 1 121 ? 23.097 27.315 69.287 1.00 11.63 118 VAL B O 1
ATOM 2334 N N . ASN B 1 122 ? 23.302 28.905 67.696 1.00 12.95 119 ASN B N 1
ATOM 2335 C CA . ASN B 1 122 ? 24.701 29.206 67.978 1.00 13.72 119 ASN B CA 1
ATOM 2336 C C . ASN B 1 122 ? 24.777 30.507 68.756 1.00 14.78 119 ASN B C 1
ATOM 2337 O O . ASN B 1 122 ? 24.087 31.488 68.419 1.00 15.80 119 ASN B O 1
ATOM 2342 N N . VAL B 1 123 ? 25.602 30.514 69.790 1.00 14.45 120 VAL B N 1
ATOM 2343 C CA . VAL B 1 123 ? 25.746 31.687 70.665 1.00 15.54 120 VAL B CA 1
ATOM 2344 C C . VAL B 1 123 ? 27.224 31.993 70.923 1.00 15.43 120 VAL B C 1
ATOM 2345 O O . VAL B 1 123 ? 28.017 31.079 71.147 1.00 14.44 120 VAL B O 1
ATOM 2349 N N . GLU B 1 124 ? 27.617 33.277 70.912 1.00 17.09 121 GLU B N 1
ATOM 2350 C CA . GLU B 1 124 ? 29.019 33.604 71.243 1.00 18.15 121 GLU B CA 1
ATOM 2351 C C . GLU B 1 124 ? 29.259 33.292 72.705 1.00 18.33 121 GLU B C 1
ATOM 2352 O O . GLU B 1 124 ? 28.419 33.615 73.546 1.00 17.66 121 GLU B O 1
ATOM 2358 N N . LYS B 1 125 ? 30.399 32.665 72.997 1.00 18.33 122 LYS B N 1
ATOM 2359 C CA . LYS B 1 125 ? 30.686 32.112 74.312 1.00 19.93 122 LYS B CA 1
ATOM 2360 C C . LYS B 1 125 ? 30.638 33.157 75.441 1.00 20.37 122 LYS B C 1
ATOM 2361 O O . LYS B 1 125 ? 30.296 32.835 76.584 1.00 20.78 122 LYS B O 1
ATOM 2367 N N . GLY B 1 126 ? 30.947 34.407 75.126 1.00 20.40 123 GLY B N 1
ATOM 2368 C CA . GLY B 1 126 ? 31.013 35.437 76.178 1.00 20.47 123 GLY B CA 1
ATOM 2369 C C . GLY B 1 126 ? 29.743 36.247 76.336 1.00 21.03 123 GLY B C 1
ATOM 2370 O O . GLY B 1 126 ? 29.707 37.225 77.099 1.00 20.56 123 GLY B O 1
ATOM 2371 N N . ASN B 1 127 ? 28.688 35.849 75.625 1.00 20.17 124 ASN B N 1
ATOM 2372 C CA . ASN B 1 127 ? 27.440 36.576 75.685 1.00 20.43 124 ASN B CA 1
ATOM 2373 C C . ASN B 1 127 ? 26.614 35.988 76.820 1.00 20.60 124 ASN B C 1
ATOM 2374 O O . ASN B 1 127 ? 25.699 35.191 76.611 1.00 20.03 124 ASN B O 1
ATOM 2379 N N . GLU B 1 128 ? 26.956 36.400 78.037 1.00 20.46 125 GLU B N 1
ATOM 2380 C CA . GLU B 1 128 ? 26.415 35.796 79.241 1.00 21.38 125 GLU B CA 1
ATOM 2381 C C . GLU B 1 128 ? 24.893 35.925 79.305 1.00 20.49 125 GLU B C 1
ATOM 2382 O O . GLU B 1 128 ? 24.201 35.001 79.772 1.00 19.45 125 GLU B O 1
ATOM 2388 N N . THR B 1 129 ? 24.384 37.059 78.825 1.00 20.06 126 THR B N 1
ATOM 2389 C CA . THR B 1 129 ? 22.941 37.311 78.766 1.00 21.04 126 THR B CA 1
ATOM 2390 C C . THR B 1 129 ? 22.201 36.307 77.862 1.00 19.49 126 THR B C 1
ATOM 2391 O O . THR B 1 129 ? 21.160 35.763 78.253 1.00 19.35 126 THR B O 1
ATOM 2395 N N . ALA B 1 130 ? 22.720 36.078 76.661 1.00 17.93 127 ALA B N 1
ATOM 2396 C CA . ALA B 1 130 ? 22.080 35.105 75.757 1.00 17.06 127 ALA B CA 1
ATOM 2397 C C . ALA B 1 130 ? 22.240 33.674 76.302 1.00 16.32 127 ALA B C 1
ATOM 2398 O O . ALA B 1 130 ? 21.293 32.892 76.288 1.00 16.32 127 ALA B O 1
ATOM 2400 N N . ILE B 1 131 ? 23.430 33.352 76.798 1.00 16.81 128 ILE B N 1
ATOM 2401 C CA . ILE B 1 131 ? 23.672 32.023 77.352 1.00 17.00 128 ILE B CA 1
ATOM 2402 C C . ILE B 1 131 ? 22.705 31.736 78.500 1.00 17.23 128 ILE B C 1
ATOM 2403 O O . ILE B 1 131 ? 22.061 30.674 78.515 1.00 17.56 128 ILE B O 1
ATOM 2408 N N . HIS B 1 132 ? 22.579 32.678 79.443 1.00 16.87 129 HIS B N 1
ATOM 2409 C CA . HIS B 1 132 ? 21.620 32.527 80.546 1.00 17.17 129 HIS B CA 1
ATOM 2410 C C . HIS B 1 132 ? 20.191 32.322 80.046 1.00 15.72 129 HIS B C 1
ATOM 2411 O O . HIS B 1 132 ? 19.474 31.465 80.555 1.00 14.93 129 HIS B O 1
ATOM 2418 N N . PHE B 1 133 ? 19.790 33.095 79.031 1.00 15.36 130 PHE B N 1
ATOM 2419 C CA . PHE B 1 133 ? 18.465 32.966 78.444 1.00 14.57 130 PHE B CA 1
ATOM 2420 C C . PHE B 1 133 ? 18.236 31.566 77.869 1.00 13.91 130 PHE B C 1
ATOM 2421 O O . PHE B 1 133 ? 17.247 30.929 78.194 1.00 13.46 130 PHE B O 1
ATOM 2429 N N . TYR B 1 134 ? 19.137 31.097 77.010 1.00 13.53 131 TYR B N 1
ATOM 2430 C CA . TYR B 1 134 ? 18.941 29.750 76.431 1.00 12.90 131 TYR B CA 1
ATOM 2431 C C . TYR B 1 134 ? 18.949 28.633 77.483 1.00 13.16 131 TYR B C 1
ATOM 2432 O O . TYR B 1 134 ? 18.079 27.756 77.478 1.00 12.52 131 TYR B O 1
ATOM 2441 N N . LYS B 1 135 ? 19.892 28.696 78.413 1.00 14.20 132 LYS B N 1
ATOM 2442 C CA . LYS B 1 135 ? 19.932 27.699 79.479 1.00 14.72 132 LYS B CA 1
ATOM 2443 C C . LYS B 1 135 ? 18.630 27.720 80.311 1.00 15.54 132 LYS B C 1
ATOM 2444 O O . LYS B 1 135 ? 18.091 26.656 80.653 1.00 15.28 132 LYS B O 1
ATOM 2450 N N . ALA B 1 136 ? 18.114 28.922 80.586 1.00 15.27 133 ALA B N 1
ATOM 2451 C CA . ALA B 1 136 ? 16.860 29.086 81.339 1.00 15.98 133 ALA B CA 1
ATOM 2452 C C . ALA B 1 136 ? 15.675 28.473 80.634 1.00 15.70 133 ALA B C 1
ATOM 2453 O O . ALA B 1 136 ? 14.784 27.961 81.293 1.00 16.44 133 ALA B O 1
ATOM 2455 N N . LYS B 1 137 ? 15.671 28.514 79.303 1.00 15.16 134 LYS B N 1
ATOM 2456 C CA . LYS B 1 137 ? 14.598 27.918 78.495 1.00 15.65 134 LYS B CA 1
ATOM 2457 C C . LYS B 1 137 ? 14.776 26.410 78.281 1.00 14.99 134 LYS B C 1
ATOM 2458 O O . LYS B 1 137 ? 13.964 25.788 77.582 1.00 15.92 134 LYS B O 1
ATOM 2464 N N . GLY B 1 138 ? 15.842 25.838 78.854 1.00 14.10 135 GLY B N 1
ATOM 2465 C CA . GLY B 1 138 ? 16.093 24.383 78.788 1.00 12.75 135 GLY B CA 1
ATOM 2466 C C . GLY B 1 138 ? 16.994 23.921 77.633 1.00 10.84 135 GLY B C 1
ATOM 2467 O O . GLY B 1 138 ? 17.091 22.713 77.362 1.00 10.19 135 GLY B O 1
ATOM 2468 N N . PHE B 1 139 ? 17.632 24.865 76.938 1.00 9.55 136 PHE B N 1
ATOM 2469 C CA . PHE B 1 139 ? 18.631 24.512 75.918 1.00 8.57 136 PHE B CA 1
ATOM 2470 C C . PHE B 1 139 ? 19.857 23.836 76.543 1.00 8.61 136 PHE B C 1
ATOM 2471 O O . PHE B 1 139 ? 20.260 24.151 77.667 1.00 10.11 136 PHE B O 1
ATOM 2479 N N . VAL B 1 140 ? 20.460 22.927 75.796 1.00 8.56 137 VAL B N 1
ATOM 2480 C CA . VAL B 1 140 ? 21.595 22.132 76.296 1.00 8.86 137 VAL B CA 1
ATOM 2481 C C . VAL B 1 140 ? 22.726 22.238 75.278 1.00 10.17 137 VAL B C 1
ATOM 2482 O O . VAL B 1 140 ? 22.495 22.126 74.059 1.00 9.64 137 VAL B O 1
ATOM 2486 N N . GLN B 1 141 ? 23.950 22.478 75.763 1.00 11.74 138 GLN B N 1
ATOM 2487 C CA . GLN B 1 141 ? 25.088 22.632 74.859 1.00 14.37 138 GLN B CA 1
ATOM 2488 C C . GLN B 1 141 ? 25.371 21.294 74.201 1.00 15.71 138 GLN B C 1
ATOM 2489 O O . GLN B 1 141 ? 25.401 20.274 74.892 1.00 16.97 138 GLN B O 1
ATOM 2495 N N . VAL B 1 142 ? 25.556 21.277 72.887 1.00 15.81 139 VAL B N 1
ATOM 2496 C CA . VAL B 1 142 ? 25.944 20.023 72.244 1.00 18.14 139 VAL B CA 1
ATOM 2497 C C . VAL B 1 142 ? 27.247 20.100 71.436 1.00 17.66 139 VAL B C 1
ATOM 2498 O O . VAL B 1 142 ? 27.887 19.088 71.195 1.00 17.78 139 VAL B O 1
ATOM 2502 N N . GLU B 1 143 ? 27.661 21.303 71.072 1.00 17.18 140 GLU B N 1
ATOM 2503 C CA . GLU B 1 143 ? 28.882 21.463 70.307 1.00 17.85 140 GLU B CA 1
ATOM 2504 C C . GLU B 1 143 ? 29.585 22.764 70.695 1.00 16.84 140 GLU B C 1
ATOM 2505 O O . GLU B 1 143 ? 28.977 23.671 71.274 1.00 14.57 140 GLU B O 1
ATOM 2511 N N . GLU B 1 144 ? 30.873 22.847 70.376 1.00 16.65 141 GLU B N 1
ATOM 2512 C CA . GLU B 1 144 ? 31.684 24.018 70.661 1.00 17.13 141 GLU B CA 1
ATOM 2513 C C . GLU B 1 144 ? 32.647 24.196 69.477 1.00 16.81 141 GLU B C 1
ATOM 2514 O O . GLU B 1 144 ? 33.213 23.219 69.022 1.00 15.92 141 GLU B O 1
ATOM 2520 N N . PHE B 1 145 ? 32.824 25.412 68.968 1.00 14.98 142 PHE B N 1
ATOM 2521 C CA . PHE B 1 145 ? 33.755 25.622 67.844 1.00 14.73 142 PHE B CA 1
ATOM 2522 C C . PHE B 1 145 ? 34.183 27.075 67.742 1.00 14.34 142 PHE B C 1
ATOM 2523 O O . PHE B 1 145 ? 33.510 27.971 68.243 1.00 14.94 142 PHE B O 1
ATOM 2531 N N . THR B 1 146 ? 35.297 27.321 67.062 1.00 14.31 143 THR B N 1
ATOM 2532 C CA . THR B 1 146 ? 35.726 28.699 66.847 1.00 14.06 143 THR B CA 1
ATOM 2533 C C . THR B 1 146 ? 35.368 29.102 65.420 1.00 13.98 143 THR B C 1
ATOM 2534 O O . THR B 1 146 ? 35.737 28.411 64.449 1.00 14.60 143 THR B O 1
ATOM 2538 N N . GLU B 1 147 ? 34.570 30.148 65.303 1.00 12.31 144 GLU B N 1
ATOM 2539 C CA . GLU B 1 147 ? 34.247 30.735 63.966 1.00 12.86 144 GLU B CA 1
ATOM 2540 C C . GLU B 1 147 ? 35.336 31.726 63.564 1.00 12.76 144 GLU B C 1
ATOM 2541 O O . GLU B 1 147 ? 35.849 32.453 64.427 1.00 12.80 144 GLU B O 1
ATOM 2547 N N . ASP B 1 148 ? 35.727 31.743 62.279 1.00 10.08 145 ASP B N 1
ATOM 2548 C CA . ASP B 1 148 ? 36.637 32.764 61.783 1.00 10.19 145 ASP B CA 1
ATOM 2549 C C . ASP B 1 148 ? 35.715 33.850 61.252 1.00 10.69 145 ASP B C 1
ATOM 2550 O O . ASP B 1 148 ? 34.981 33.622 60.277 1.00 11.35 145 ASP B O 1
ATOM 2555 N N . PHE B 1 149 ? 35.726 35.016 61.893 1.00 8.35 146 PHE B N 1
ATOM 2556 C CA . PHE B 1 149 ? 34.862 36.117 61.498 1.00 9.14 146 PHE B CA 1
ATOM 2557 C C . PHE B 1 149 ? 35.743 37.237 60.983 1.00 9.04 146 PHE B C 1
ATOM 2558 O O . PHE B 1 149 ? 36.284 38.003 61.769 1.00 8.82 146 PHE B O 1
ATOM 2566 N N . TYR B 1 150 ? 35.904 37.337 59.655 1.00 8.04 147 TYR B N 1
ATOM 2567 C CA . TYR B 1 150 ? 36.832 38.299 59.062 1.00 8.06 147 TYR B CA 1
ATOM 2568 C C . TYR B 1 150 ? 38.218 38.250 59.718 1.00 8.07 147 TYR B C 1
ATOM 2569 O O . TYR B 1 150 ? 38.862 39.298 59.900 1.00 8.85 147 TYR B O 1
ATOM 2578 N N . GLY B 1 151 ? 38.667 37.047 60.085 1.00 7.67 148 GLY 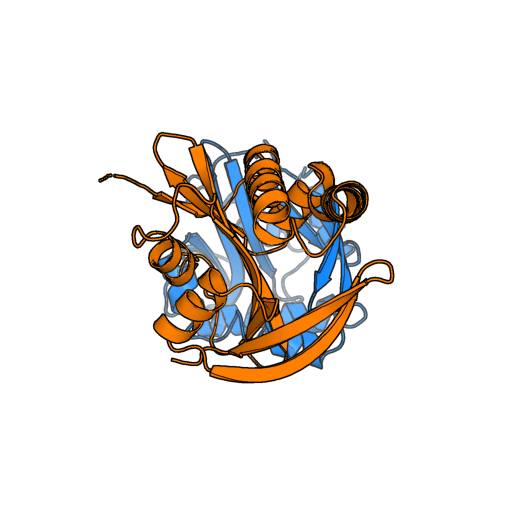B N 1
ATOM 2579 C CA . GLY B 1 151 ? 40.013 36.891 60.598 1.00 8.19 148 GLY B CA 1
ATOM 2580 C C . GLY B 1 151 ? 40.065 36.997 62.113 1.00 7.99 148 GLY B C 1
ATOM 2581 O O . GLY B 1 151 ? 41.134 36.832 62.683 1.00 8.81 148 GLY B O 1
ATOM 2582 N N . TYR B 1 152 ? 38.925 37.314 62.732 1.00 8.14 149 TYR B N 1
ATOM 2583 C CA . TYR B 1 152 ? 38.817 37.339 64.215 1.00 9.89 149 TYR B CA 1
ATOM 2584 C C . TYR B 1 152 ? 38.201 36.027 64.697 1.00 10.75 149 TYR B C 1
ATOM 2585 O O . TYR B 1 152 ? 37.222 35.541 64.131 1.00 11.13 149 TYR B O 1
ATOM 2594 N N . PRO B 1 153 ? 38.712 35.489 65.808 1.00 12.87 150 PRO B N 1
ATOM 2595 C CA . PRO B 1 153 ? 38.130 34.290 66.394 1.00 14.86 150 PRO B CA 1
ATOM 2596 C C . PRO B 1 153 ? 36.831 34.626 67.140 1.00 17.07 150 PRO B C 1
ATOM 2597 O O . PRO B 1 153 ? 36.747 35.655 67.861 1.00 18.46 150 PRO B O 1
ATOM 2601 N N . LEU B 1 154 ? 35.808 33.814 66.928 1.00 15.93 151 LEU B N 1
ATOM 2602 C CA . LEU B 1 154 ? 34.563 33.943 67.685 1.00 17.42 151 LEU B CA 1
ATOM 2603 C C . LEU B 1 154 ? 34.291 32.572 68.278 1.00 17.71 151 LEU B C 1
ATOM 2604 O O . LEU B 1 154 ? 33.956 31.635 67.557 1.00 17.73 151 LEU B O 1
ATOM 2609 N N . GLU B 1 155 ? 34.493 32.436 69.580 1.00 17.47 152 GLU B N 1
ATOM 2610 C CA . GLU B 1 155 ? 34.224 31.175 70.273 1.00 17.63 152 GLU B CA 1
ATOM 2611 C C . GLU B 1 155 ? 32.723 31.009 70.345 1.00 16.55 152 GLU B C 1
ATOM 2612 O O . GLU B 1 155 ? 32.030 31.902 70.822 1.00 16.84 152 GLU B O 1
ATOM 2618 N N . THR B 1 156 ? 32.227 29.879 69.848 1.00 14.85 153 THR B N 1
ATOM 2619 C CA . THR B 1 156 ? 30.797 29.705 69.671 1.00 14.18 153 THR B CA 1
ATOM 2620 C C . THR B 1 156 ? 30.359 28.435 70.390 1.00 13.50 153 THR B C 1
ATOM 2621 O O . THR B 1 156 ? 31.037 27.401 70.323 1.00 12.84 153 THR B O 1
ATOM 2625 N N . ILE B 1 157 ? 29.220 28.539 71.079 1.00 12.47 154 ILE B N 1
ATOM 2626 C CA . ILE B 1 157 ? 28.554 27.371 71.669 1.00 12.36 154 ILE B CA 1
ATOM 2627 C C . ILE B 1 157 ? 27.286 27.083 70.916 1.00 11.46 154 ILE B C 1
ATOM 2628 O O . ILE B 1 157 ? 26.486 27.983 70.645 1.00 11.98 154 ILE B O 1
ATOM 2633 N N . ARG B 1 158 ? 27.105 25.814 70.554 1.00 10.92 155 ARG B N 1
ATOM 2634 C CA . ARG B 1 158 ? 25.906 25.420 69.859 1.00 10.84 155 ARG B CA 1
ATOM 2635 C C . ARG B 1 158 ? 25.050 24.630 70.856 1.00 10.33 155 ARG B C 1
ATOM 2636 O O . ARG B 1 158 ? 25.534 23.679 71.486 1.00 10.74 155 ARG B O 1
ATOM 2644 N N . PHE B 1 159 ? 23.791 25.046 70.977 1.00 10.70 156 PHE B N 1
ATOM 2645 C CA . PHE B 1 159 ? 22.829 24.461 71.906 1.00 10.87 156 PHE B CA 1
ATOM 2646 C C . PHE B 1 159 ? 21.685 23.873 71.116 1.00 10.95 156 PHE B C 1
ATOM 2647 O O . PHE B 1 159 ? 21.443 24.268 69.961 1.00 10.44 156 PHE B O 1
ATOM 2655 N N . ASN B 1 160 ? 20.934 22.963 71.737 1.00 10.39 157 ASN B N 1
ATOM 2656 C CA . ASN B 1 160 ? 19.601 22.678 71.193 1.00 11.19 157 ASN B CA 1
ATOM 2657 C C . ASN B 1 160 ? 18.556 22.578 72.293 1.00 10.52 157 ASN B C 1
ATOM 2658 O O . ASN B 1 160 ? 18.873 22.352 73.467 1.00 10.11 157 ASN B O 1
ATOM 2663 N N . LEU B 1 161 ? 17.307 22.731 71.870 1.00 10.82 158 LEU B N 1
ATOM 2664 C CA . LEU B 1 161 ? 16.126 22.524 72.696 1.00 10.36 158 LEU B CA 1
ATOM 2665 C C . LEU B 1 161 ? 15.300 21.416 72.057 1.00 10.45 158 LEU B C 1
ATOM 2666 O O . LEU B 1 161 ? 15.099 21.401 70.830 1.00 10.28 158 LEU B O 1
ATOM 2671 N N . ASN B 1 162 ? 14.827 20.478 72.872 1.00 9.71 159 ASN B N 1
ATOM 2672 C CA . ASN B 1 162 ? 14.080 19.357 72.341 1.00 10.20 159 ASN B CA 1
ATOM 2673 C C . ASN B 1 162 ? 12.898 18.966 73.216 1.00 10.09 159 ASN B C 1
ATOM 2674 O O . ASN B 1 162 ? 12.479 17.813 73.219 1.00 9.65 159 ASN B O 1
ATOM 2679 N N . HIS B 1 163 ? 12.374 19.936 73.961 1.00 10.90 160 HIS B N 1
ATOM 2680 C CA . HIS B 1 163 ? 11.130 19.740 74.712 1.00 10.70 160 HIS B CA 1
ATOM 2681 C C . HIS B 1 163 ? 10.372 21.061 74.841 1.00 11.69 160 HIS B C 1
ATOM 2682 O O . HIS B 1 163 ? 10.894 22.137 74.549 1.00 11.74 160 HIS B O 1
#

InterPro domains:
  IPR000182 GNAT domain [PF00583] (39-136)
  IPR000182 GNAT domain [PS51186] (3-166)
  IPR016181 Acyl-CoA N-acyltransferase [SSF55729] (1-148)
  IPR050276 MshD Mycothiol Acetyltransferase [PTHR43617] (3-141)